Protein AF-0000000072271508 (afdb_homodimer)

Radius of gyration: 19.14 Å; Cα contacts (8 Å, |Δi|>4): 530; chains: 2; bounding box: 46×52×43 Å

Solvent-accessible surface area (backbone atoms only — not comparable to full-atom values): 17048 Å² total; per-residue (Å²): 113,50,64,55,17,47,43,25,39,48,48,51,36,64,43,46,50,48,50,67,38,40,64,66,51,33,58,26,51,67,56,71,65,38,90,59,52,39,60,62,29,39,41,65,31,86,54,42,95,55,20,42,41,32,50,50,38,26,48,40,45,51,52,50,52,52,48,48,23,61,75,70,59,37,62,69,84,74,74,95,44,63,70,76,46,50,56,91,64,45,38,90,41,32,67,60,49,54,50,49,43,54,53,51,48,56,54,48,44,63,61,30,66,45,91,62,35,49,41,59,26,51,72,82,40,19,46,46,51,51,54,51,40,52,22,31,28,45,31,16,50,50,23,32,36,52,45,40,28,30,41,63,68,60,54,60,29,91,91,56,55,85,47,100,112,52,63,54,17,46,43,25,39,48,50,51,37,65,43,47,50,49,49,67,38,40,65,68,51,34,58,27,52,66,56,72,65,39,90,59,53,42,61,61,29,41,40,65,31,86,55,41,95,55,19,42,41,31,49,50,38,25,47,40,46,52,53,50,52,52,48,48,22,63,76,69,59,36,63,68,84,74,73,94,44,66,72,76,47,51,57,91,65,46,38,91,40,35,68,58,49,54,51,49,43,55,52,51,48,56,54,48,44,62,59,32,64,46,90,61,35,49,41,59,25,52,71,83,41,19,47,46,50,52,52,51,40,52,21,32,28,45,31,16,50,50,24,32,36,51,46,40,29,29,40,63,67,60,52,59,28,90,91,53,54,84,46,103

Foldseek 3Di:
DVVVVVVVLVVLLVCLLCLQQDPAVFDGPDQLLPDDALQQQFDFFPPDDGGNLQLLQLLLQVLVQLLCLVVVQAADDDDPDPVVSGDDDGSVCRVVSVVSSVVSSVSLNVLSNDSQQCPDRHVNQGVSRSSNVSSVVSVVSSVVNNVRCVSSVNPDGPVHGDDD/DVVVVVVVLVVLLVCLLCLQQDPAVFDGPDQLLPDDALQQQFDFFPPDDGGNLQLLQLLLLVLVQLLCLVVVQAADDDDPDPVVSGDDDGSVCRVVSVVSSVVSSVSLNVLSNDPQQCPDRHVNQGVSRSSNVSSVVSVVSSVVNNVRCVSSVNPDGPVHGDDD

InterPro domains:
  IPR024775 Hercynine oxygenase, DinB-like domain [PF12867] (30-145)
  IPR034660 DinB/YfiT-like putative metalloenzymes [G3DSA:1.20.120.450] (25-159)
  IPR034660 DinB/YfiT-like putative metalloenzymes [SSF109854] (30-157)

Organism: Deinococcus radiodurans (strain ATCC 13939 / DSM 20539 / JCM 16871 / CCUG 27074 / LMG 4051 / NBRC 15346 / NCIMB 9279 / VKM B-1422 / R1) (NCBI:txid243230)

pLDDT: mean 89.91, std 12.58, range [41.47, 98.88]

Sequence (328 aa):
MTDRSDRSQLAFARLLPRLFRGGQAYVGVEATLSDLSSEQAAQHAGGLPHSVAELLAHVNWWNRWMLDIIEMGQALPYPPHAADTWPQVGAGDWGNVKNEFYELLARIDTHAARPDLASPVNHEETIGELLADFALHTAHHFGQIISVRQALGAWPPAGGGDTWMTDRSDRSQLAFARLLPRLFRGGQAYVGVEATLSDLSSEQAAQHAGGLPHSVAELLAHVNWWNRWMLDIIEMGQALPYPPHAADTWPQVGAGDWGNVKNEFYELLARIDTHAARPDLASPVNHEETIGELLADFALHTAHHFGQIISVRQALGAWPPAGGGDTW

Structure (mmCIF, N/CA/C/O backbone):
data_AF-0000000072271508-model_v1
#
loop_
_entity.id
_entity.type
_entity.pdbx_description
1 polymer 'DinB-like domain-containing protein'
#
loop_
_atom_site.group_PDB
_atom_site.id
_atom_site.type_symbol
_atom_site.label_atom_id
_atom_site.label_alt_id
_atom_site.label_comp_id
_atom_site.label_asym_id
_atom_site.label_entity_id
_atom_site.label_seq_id
_atom_site.pdbx_PDB_ins_code
_atom_site.Cartn_x
_atom_site.Cartn_y
_atom_site.Cartn_z
_atom_site.occupancy
_atom_site.B_iso_or_equiv
_atom_site.auth_seq_id
_atom_site.auth_comp_id
_atom_site.auth_asym_id
_atom_site.auth_atom_id
_atom_site.pdbx_PDB_model_num
ATOM 1 N N . MET A 1 1 ? -5.836 28.531 16.812 1 41.47 1 MET A N 1
ATOM 2 C CA . MET A 1 1 ? -5.734 28.281 15.375 1 41.47 1 MET A CA 1
ATOM 3 C C . MET A 1 1 ? -4.367 27.719 15.016 1 41.47 1 MET A C 1
ATOM 5 O O . MET A 1 1 ? -4.27 26.75 14.25 1 41.47 1 MET A O 1
ATOM 9 N N . THR A 1 2 ? -3.379 28.359 15.562 1 49.31 2 THR A N 1
ATOM 10 C CA . THR A 1 2 ? -1.96 28.047 15.414 1 49.31 2 THR A CA 1
ATOM 11 C C . THR A 1 2 ? -1.636 26.688 16.047 1 49.31 2 THR A C 1
ATOM 13 O O . THR A 1 2 ? -0.891 25.891 15.469 1 49.31 2 THR A O 1
ATOM 16 N N . ASP A 1 3 ? -2.414 26.406 17.062 1 53.69 3 ASP A N 1
ATOM 17 C CA . ASP A 1 3 ? -2.104 25.219 17.844 1 53.69 3 ASP A CA 1
ATOM 18 C C . ASP A 1 3 ? -2.553 23.953 17.125 1 53.69 3 ASP A C 1
ATOM 20 O O . ASP A 1 3 ? -1.822 22.953 17.094 1 53.69 3 ASP A O 1
ATOM 24 N N . ARG A 1 4 ? -3.697 24.219 16.422 1 54.66 4 ARG A N 1
ATOM 25 C CA . ARG A 1 4 ? -4.254 23.062 15.727 1 54.66 4 ARG A CA 1
ATOM 26 C C . ARG A 1 4 ? -3.408 22.703 14.508 1 54.66 4 ARG A C 1
ATOM 28 O O . ARG A 1 4 ? -3.174 21.531 14.242 1 54.66 4 ARG A O 1
ATOM 35 N N . SER A 1 5 ? -3.016 23.688 13.773 1 54.44 5 SER A N 1
ATOM 36 C CA . SER A 1 5 ? -2.162 23.5 12.602 1 54.44 5 SER A CA 1
ATOM 37 C C . SER A 1 5 ? -0.833 22.859 12.992 1 54.44 5 SER A C 1
ATOM 39 O O . SER A 1 5 ? -0.348 21.953 12.305 1 54.44 5 SER A O 1
ATOM 41 N N . ASP A 1 6 ? -0.35 23.359 14.094 1 58.22 6 ASP A N 1
ATOM 42 C CA . ASP A 1 6 ? 0.909 22.812 14.594 1 58.22 6 ASP A CA 1
ATOM 43 C C . ASP A 1 6 ? 0.759 21.344 14.969 1 58.22 6 ASP A C 1
ATOM 45 O O . ASP A 1 6 ? 1.652 20.531 14.711 1 58.22 6 ASP A O 1
ATOM 49 N N . ARG A 1 7 ? -0.391 21.109 15.461 1 59.66 7 ARG A N 1
ATOM 50 C CA . ARG A 1 7 ? -0.628 19.75 15.898 1 59.66 7 ARG A CA 1
ATOM 51 C C . ARG A 1 7 ? -0.768 18.797 14.703 1 59.66 7 ARG A C 1
ATOM 53 O O . ARG A 1 7 ? -0.274 17.672 14.734 1 59.66 7 ARG A O 1
ATOM 60 N N . SER A 1 8 ? -1.423 19.312 13.648 1 60.03 8 SER A N 1
ATOM 61 C CA . SER A 1 8 ? -1.61 18.5 12.453 1 60.03 8 SER A CA 1
ATOM 62 C C . SER A 1 8 ? -0.278 18.188 11.781 1 60.03 8 SER A C 1
ATOM 64 O O . SER A 1 8 ? -0.05 17.062 11.328 1 60.03 8 SER A O 1
ATOM 66 N N . GLN A 1 9 ? 0.517 19.141 11.711 1 60.03 9 GLN A N 1
ATOM 67 C CA . GLN A 1 9 ? 1.842 18.969 11.133 1 60.03 9 GLN A CA 1
ATOM 68 C C . GLN A 1 9 ? 2.654 17.938 11.914 1 60.03 9 GLN A C 1
ATOM 70 O O . GLN A 1 9 ? 3.338 17.094 11.328 1 60.03 9 GLN A O 1
ATOM 75 N N . LEU A 1 10 ? 2.49 18.062 13.164 1 59.06 10 LEU A N 1
ATOM 76 C CA . LEU A 1 10 ? 3.252 17.156 14.023 1 59.06 10 LEU A CA 1
ATOM 77 C C . LEU A 1 10 ? 2.783 15.719 13.867 1 59.06 10 LEU A C 1
ATOM 79 O O . LEU A 1 10 ? 3.6 14.797 13.82 1 59.06 10 LEU A O 1
ATOM 83 N N . ALA A 1 11 ? 1.482 15.641 13.742 1 62.53 11 ALA A N 1
ATOM 84 C CA . ALA A 1 11 ? 0.937 14.289 13.594 1 62.53 11 ALA A CA 1
ATOM 85 C C . ALA A 1 11 ? 1.373 13.664 12.273 1 62.53 11 ALA A C 1
ATOM 87 O O . ALA A 1 11 ? 1.772 12.5 12.234 1 62.53 11 ALA A O 1
ATOM 88 N N . PHE A 1 12 ? 1.394 14.492 11.273 1 67.5 12 PHE A N 1
ATOM 89 C CA . PHE A 1 12 ? 1.823 14.008 9.969 1 67.5 12 PHE A CA 1
ATOM 90 C C . PHE A 1 12 ? 3.311 13.672 9.977 1 67.5 12 PHE A C 1
ATOM 92 O O . PHE A 1 12 ? 3.725 12.641 9.453 1 67.5 12 PHE A O 1
ATOM 99 N N . ALA A 1 13 ? 3.992 14.445 10.617 1 65.19 13 ALA A N 1
ATOM 100 C CA . ALA A 1 13 ? 5.438 14.258 10.703 1 65.19 13 ALA A CA 1
ATOM 101 C C . ALA A 1 13 ? 5.777 12.984 11.469 1 65.19 13 ALA A C 1
ATOM 103 O O . ALA A 1 13 ? 6.75 12.297 11.148 1 65.19 13 ALA A O 1
ATOM 104 N N . ARG A 1 14 ? 4.961 12.602 12.383 1 69.88 14 ARG A N 1
ATOM 105 C CA . ARG A 1 14 ? 5.211 11.406 13.18 1 69.88 14 ARG A CA 1
ATOM 106 C C . ARG A 1 14 ? 4.855 10.141 12.398 1 69.88 14 ARG A C 1
ATOM 108 O O . ARG A 1 14 ? 5.453 9.086 12.609 1 69.88 14 ARG A O 1
ATOM 115 N N . LEU A 1 15 ? 4.043 10.344 11.445 1 74.31 15 LEU A N 1
ATOM 116 C CA . LEU A 1 15 ? 3.498 9.195 10.727 1 74.31 15 LEU A CA 1
ATOM 117 C C . LEU A 1 15 ? 4.371 8.836 9.531 1 74.31 15 LEU A C 1
ATOM 119 O O . LEU A 1 15 ? 4.586 7.66 9.242 1 74.31 15 LEU A O 1
ATOM 123 N N . LEU A 1 16 ? 5.023 9.789 9.008 1 78.44 16 LEU A N 1
ATOM 124 C CA . LEU A 1 16 ? 5.648 9.625 7.695 1 78.44 16 LEU A CA 1
ATOM 125 C C . LEU A 1 16 ? 6.762 8.586 7.754 1 78.44 16 LEU A C 1
ATOM 127 O O . LEU A 1 16 ? 6.816 7.68 6.914 1 78.44 16 LEU A O 1
ATOM 131 N N . PRO A 1 17 ? 7.605 8.633 8.859 1 74.69 17 PRO A N 1
ATOM 132 C CA . PRO A 1 17 ? 8.648 7.605 8.875 1 74.69 17 PRO A CA 1
ATOM 133 C C . PRO A 1 17 ? 8.094 6.191 9.008 1 74.69 17 PRO A C 1
ATOM 135 O O . PRO A 1 17 ? 8.648 5.25 8.438 1 74.69 17 PRO A O 1
ATOM 138 N N . ARG A 1 18 ? 7.07 6.062 9.617 1 82.69 18 ARG A N 1
ATOM 139 C CA . ARG A 1 18 ? 6.484 4.75 9.859 1 82.69 18 ARG A CA 1
ATOM 140 C C . ARG A 1 18 ? 5.75 4.242 8.625 1 82.69 18 ARG A C 1
ATOM 142 O O . ARG A 1 18 ? 5.586 3.031 8.445 1 82.69 18 ARG A O 1
ATOM 149 N N . LEU A 1 19 ? 5.496 5.141 7.777 1 85.38 19 LEU A N 1
ATOM 150 C CA . LEU A 1 19 ? 4.684 4.785 6.617 1 85.38 19 LEU A CA 1
ATOM 151 C C . LEU A 1 19 ? 5.477 3.92 5.645 1 85.38 19 LEU A C 1
ATOM 153 O O . LEU A 1 19 ? 4.906 3.086 4.938 1 85.38 19 LEU A O 1
ATOM 157 N N . PHE A 1 20 ? 6.812 4.051 5.73 1 92.5 20 PH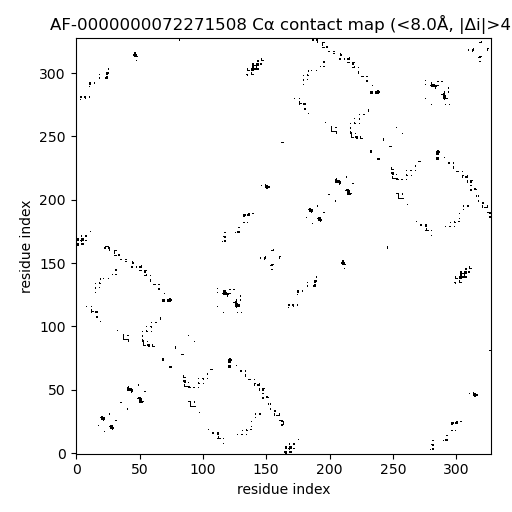E A N 1
ATOM 158 C CA . PHE A 1 20 ? 7.641 3.328 4.77 1 92.5 20 PHE A CA 1
ATOM 159 C C . PHE A 1 20 ? 8.086 1.988 5.34 1 92.5 20 PHE A C 1
ATOM 161 O O . PHE A 1 20 ? 8.602 1.139 4.609 1 92.5 20 PHE A O 1
ATOM 168 N N . ARG A 1 21 ? 7.816 1.772 6.559 1 91 21 ARG A N 1
ATOM 169 C CA . ARG A 1 21 ? 8.445 0.622 7.203 1 91 21 ARG A CA 1
ATOM 170 C C . ARG A 1 21 ? 7.418 -0.478 7.473 1 91 21 ARG A C 1
ATOM 172 O O . ARG A 1 21 ? 7.789 -1.619 7.758 1 91 21 ARG A O 1
ATOM 179 N N . GLY A 1 22 ? 6.191 -0.151 7.336 1 88.56 22 GLY A N 1
ATOM 180 C CA . GLY A 1 22 ? 5.18 -1.122 7.715 1 88.56 22 GLY A CA 1
ATOM 181 C C . GLY A 1 22 ? 5.121 -1.37 9.211 1 88.56 22 GLY A C 1
ATOM 182 O O . GLY A 1 22 ? 5.379 -0.463 10.008 1 88.56 22 GLY A O 1
ATOM 183 N N . GLY A 1 23 ? 4.598 -2.543 9.633 1 85.5 23 GLY A N 1
ATOM 184 C CA . GLY A 1 23 ? 4.5 -2.877 11.047 1 85.5 23 GLY A CA 1
ATOM 185 C C . GLY A 1 23 ? 3.104 -2.691 11.609 1 85.5 23 GLY A C 1
ATOM 186 O O . GLY A 1 23 ? 2.703 -3.398 12.539 1 85.5 23 GLY A O 1
ATOM 187 N N . GLN A 1 24 ? 2.41 -1.837 11.086 1 83.31 24 GLN A N 1
ATOM 188 C CA . GLN A 1 24 ? 1.03 -1.641 11.523 1 83.31 24 GLN A CA 1
ATOM 189 C C . GLN A 1 24 ? 0.048 -1.994 10.406 1 83.31 24 GLN A C 1
ATOM 191 O O . GLN A 1 24 ? -0.714 -2.955 10.531 1 83.31 24 GLN A O 1
ATOM 196 N N . ALA A 1 25 ? 0.188 -1.353 9.305 1 85.5 25 ALA A N 1
ATOM 197 C CA . ALA A 1 25 ? -0.728 -1.542 8.188 1 85.5 25 ALA A CA 1
ATOM 198 C C . ALA A 1 25 ? -0.45 -2.857 7.465 1 85.5 25 ALA A C 1
ATOM 200 O O . ALA A 1 25 ? -1.346 -3.436 6.844 1 85.5 25 ALA A O 1
ATOM 201 N N . TYR A 1 26 ? 0.731 -3.305 7.523 1 89.75 26 TYR A N 1
ATOM 202 C CA . TYR A 1 26 ? 1.188 -4.562 6.941 1 89.75 26 TYR A CA 1
ATOM 203 C C . TYR A 1 26 ? 2.504 -5.004 7.566 1 89.75 26 TYR A C 1
ATOM 205 O O . TYR A 1 26 ? 3.117 -4.262 8.336 1 89.75 26 TYR A O 1
ATOM 213 N N . VAL A 1 27 ? 2.934 -6.172 7.309 1 91 27 VAL A N 1
ATOM 214 C CA . VAL A 1 27 ? 4.168 -6.727 7.859 1 91 27 VAL A CA 1
ATOM 215 C C . VAL A 1 27 ? 5.332 -5.781 7.566 1 91 27 VAL A C 1
ATOM 217 O O . VAL A 1 27 ? 5.43 -5.227 6.465 1 91 27 VAL A O 1
ATOM 220 N N . GLY A 1 28 ? 6.223 -5.621 8.492 1 92.81 28 GLY A N 1
ATOM 221 C CA . GLY A 1 28 ? 7.367 -4.746 8.32 1 92.81 28 GLY A CA 1
ATOM 222 C C . GLY A 1 28 ? 8.242 -5.129 7.145 1 92.81 28 GLY A C 1
ATOM 223 O O . GLY A 1 28 ? 8.414 -6.312 6.848 1 92.81 28 GLY A O 1
ATOM 224 N N . VAL A 1 29 ? 8.867 -4.121 6.605 1 95.06 29 VAL A N 1
ATOM 225 C CA . VAL A 1 29 ? 9.641 -4.309 5.383 1 95.06 29 VAL A CA 1
ATOM 226 C C . VAL A 1 29 ? 10.836 -5.215 5.66 1 95.06 29 VAL A C 1
ATOM 228 O O . VAL A 1 29 ? 11.227 -6.023 4.812 1 95.06 29 VAL A O 1
ATOM 231 N N . GLU A 1 30 ? 11.438 -5.145 6.852 1 94.38 30 GLU A N 1
ATOM 232 C CA . GLU A 1 30 ? 12.57 -6 7.18 1 94.38 30 GLU A CA 1
ATOM 233 C C . GLU A 1 30 ? 12.156 -7.469 7.25 1 94.38 30 GLU A C 1
ATOM 235 O O . GLU A 1 30 ? 12.836 -8.336 6.695 1 94.38 30 GLU A O 1
ATOM 240 N N . ALA A 1 31 ? 11.102 -7.715 7.934 1 93.81 31 ALA A N 1
ATOM 241 C CA . ALA A 1 31 ? 10.594 -9.086 8.008 1 93.81 31 ALA A CA 1
ATOM 242 C C . ALA A 1 31 ? 10.227 -9.609 6.617 1 93.81 31 ALA A C 1
ATOM 244 O O . ALA A 1 31 ? 10.523 -10.75 6.277 1 93.81 31 ALA A O 1
ATOM 245 N N . THR A 1 32 ? 9.602 -8.797 5.785 1 96.06 32 THR A N 1
ATOM 246 C CA . THR A 1 32 ? 9.172 -9.156 4.441 1 96.06 32 THR A CA 1
ATOM 247 C C . THR A 1 32 ? 10.359 -9.586 3.588 1 96.06 32 THR A C 1
ATOM 249 O O . THR A 1 32 ? 10.258 -10.531 2.805 1 96.06 32 THR A O 1
ATOM 252 N N . LEU A 1 33 ? 11.523 -8.969 3.807 1 97.31 33 LEU A N 1
ATOM 253 C CA . LEU A 1 33 ? 12.664 -9.195 2.934 1 97.31 33 LEU A CA 1
ATOM 254 C C . LEU A 1 33 ? 13.633 -10.203 3.553 1 97.31 33 LEU A C 1
ATOM 256 O O . LEU A 1 33 ? 14.664 -10.523 2.959 1 97.31 33 LEU A O 1
ATOM 260 N N . SER A 1 34 ? 13.266 -10.703 4.695 1 95.44 34 SER A N 1
ATOM 261 C CA . SER A 1 34 ? 14.18 -11.586 5.414 1 95.44 34 SER A CA 1
ATOM 262 C C . SER A 1 34 ? 14.062 -13.023 4.922 1 95.44 34 SER A C 1
ATOM 264 O O . SER A 1 34 ? 13.078 -13.383 4.27 1 95.44 34 SER A O 1
ATOM 266 N N . ASP A 1 35 ? 15.133 -13.789 5.137 1 96 35 ASP A N 1
ATOM 267 C CA . ASP A 1 35 ? 15.156 -15.242 4.965 1 96 35 ASP A CA 1
ATOM 268 C C . ASP A 1 35 ? 14.891 -15.625 3.51 1 96 35 ASP A C 1
ATOM 270 O O . ASP A 1 35 ? 14.133 -16.547 3.234 1 96 35 ASP A O 1
ATOM 274 N N . LEU A 1 36 ? 15.383 -14.867 2.561 1 97.31 36 LEU A N 1
ATOM 275 C CA . LEU A 1 36 ? 15.367 -15.188 1.137 1 97.31 36 LEU A CA 1
ATOM 276 C C . LEU A 1 36 ? 16.781 -15.406 0.615 1 97.31 36 LEU A C 1
ATOM 278 O O . LEU A 1 36 ? 17.656 -14.57 0.829 1 97.31 36 LEU A O 1
ATOM 282 N N . SER A 1 37 ? 16.984 -16.562 0.011 1 97.69 37 SER A N 1
ATOM 283 C CA . SER A 1 37 ? 18.219 -16.703 -0.738 1 97.69 37 SER A CA 1
ATOM 284 C C . SER A 1 37 ? 18.219 -15.82 -1.983 1 97.69 37 SER A C 1
ATOM 286 O O . SER A 1 37 ? 17.156 -15.375 -2.43 1 97.69 37 SER A O 1
ATOM 288 N N . SER A 1 38 ? 19.375 -15.57 -2.482 1 98.44 38 SER A N 1
ATOM 289 C CA . SER A 1 38 ? 19.484 -14.797 -3.715 1 98.44 38 SER A CA 1
ATOM 290 C C . SER A 1 38 ? 18.703 -15.445 -4.848 1 98.44 38 SER A C 1
ATOM 292 O O . SER A 1 38 ? 18.062 -14.758 -5.645 1 98.44 38 SER A O 1
ATOM 294 N N . GLU A 1 39 ? 18.734 -16.734 -4.93 1 98.44 39 GLU A N 1
ATOM 295 C CA . GLU A 1 39 ? 18.016 -17.469 -5.969 1 98.44 39 GLU A CA 1
ATOM 296 C C . GLU A 1 39 ? 16.5 -17.328 -5.805 1 98.44 39 GLU A C 1
ATOM 298 O O . GLU A 1 39 ? 15.789 -17.125 -6.785 1 98.44 39 GLU A O 1
ATOM 303 N N . GLN A 1 40 ? 16.062 -17.438 -4.602 1 98 40 GLN A N 1
ATOM 304 C CA . GLN A 1 40 ? 14.633 -17.266 -4.328 1 98 40 GLN A CA 1
ATOM 305 C C . GLN A 1 40 ? 14.172 -15.859 -4.691 1 98 40 GLN A C 1
ATOM 307 O O . GLN A 1 40 ? 13.109 -15.68 -5.297 1 98 40 GLN A O 1
ATOM 312 N N . ALA A 1 41 ? 15 -14.867 -4.332 1 98.69 41 ALA A N 1
ATOM 313 C CA . ALA A 1 41 ? 14.648 -13.469 -4.562 1 98.69 41 ALA A CA 1
ATOM 314 C C . ALA A 1 41 ? 14.523 -13.172 -6.055 1 98.69 41 ALA A C 1
ATOM 316 O O . ALA A 1 41 ? 13.734 -12.32 -6.461 1 98.69 41 ALA A O 1
ATOM 317 N N . ALA A 1 42 ? 15.273 -13.898 -6.859 1 98.62 42 ALA A N 1
ATOM 318 C CA . ALA A 1 42 ? 15.305 -13.633 -8.297 1 98.62 42 ALA A CA 1
ATOM 319 C C . ALA A 1 42 ? 14.367 -14.57 -9.047 1 98.62 42 ALA A C 1
ATOM 321 O O . ALA A 1 42 ? 14.188 -14.43 -10.266 1 98.62 42 ALA A O 1
ATOM 322 N N . GLN A 1 43 ? 13.758 -15.516 -8.375 1 98.38 43 GLN A N 1
ATOM 323 C CA . GLN A 1 43 ? 12.906 -16.516 -9.016 1 98.38 43 GLN A CA 1
ATOM 324 C C . GLN A 1 43 ? 11.523 -15.945 -9.328 1 98.38 43 GLN A C 1
ATOM 326 O O . GLN A 1 43 ? 10.914 -15.281 -8.484 1 98.38 43 GLN A O 1
ATOM 331 N N . HIS A 1 44 ? 11.086 -16.172 -10.539 1 97.44 44 HIS A N 1
ATOM 332 C CA . HIS A 1 44 ? 9.711 -15.828 -10.883 1 97.44 44 HIS A CA 1
ATOM 333 C C . HIS A 1 44 ? 8.75 -16.922 -10.445 1 97.44 44 HIS A C 1
ATOM 335 O O . HIS A 1 44 ? 9.047 -18.109 -10.586 1 97.44 44 HIS A O 1
ATOM 341 N N . ALA A 1 45 ? 7.715 -16.516 -9.867 1 95.94 45 ALA A N 1
ATOM 342 C CA . ALA A 1 45 ? 6.633 -17.438 -9.57 1 95.94 45 ALA A CA 1
ATOM 343 C C . ALA A 1 45 ? 5.66 -17.547 -10.75 1 95.94 45 ALA A C 1
ATOM 345 O O . ALA A 1 45 ? 5.461 -16.578 -11.484 1 95.94 45 ALA A O 1
ATOM 346 N N . GLY A 1 46 ? 5.051 -18.719 -10.961 1 88.94 46 GLY A N 1
ATOM 347 C CA . GLY A 1 46 ? 4.141 -18.922 -12.07 1 88.94 46 GLY A CA 1
ATOM 348 C C . GLY A 1 46 ? 3.023 -17.906 -12.133 1 88.94 46 GLY A C 1
ATOM 349 O O . GLY A 1 46 ? 2.391 -17.609 -11.109 1 88.94 46 GLY A O 1
ATOM 350 N N . GLY A 1 47 ? 2.84 -17.203 -13.312 1 92.38 47 GLY A N 1
ATOM 351 C CA . GLY A 1 47 ? 1.748 -16.281 -13.578 1 92.38 47 GLY A CA 1
ATOM 352 C C . GLY A 1 47 ? 2.041 -14.867 -13.117 1 92.38 47 GLY A C 1
ATOM 353 O O . GLY A 1 47 ? 1.266 -13.945 -13.398 1 92.38 47 GLY A O 1
ATOM 354 N N . LEU A 1 48 ? 3.158 -14.703 -12.352 1 96.38 48 LEU A N 1
ATOM 355 C CA . LEU A 1 48 ? 3.512 -13.367 -11.875 1 96.38 48 LEU A CA 1
ATOM 356 C C . LEU A 1 48 ? 4.695 -12.812 -12.664 1 96.38 48 LEU A C 1
ATOM 358 O O . LEU A 1 48 ? 5.688 -13.508 -12.883 1 96.38 48 LEU A O 1
ATOM 362 N N . PRO A 1 49 ? 4.602 -11.57 -13.039 1 95.5 49 PRO A N 1
ATOM 363 C CA . PRO A 1 49 ? 5.543 -11.055 -14.039 1 95.5 49 PRO A CA 1
ATOM 364 C C . PRO A 1 49 ? 6.883 -10.656 -13.43 1 95.5 49 PRO A C 1
ATOM 366 O O . PRO A 1 49 ? 7.879 -10.531 -14.148 1 95.5 49 PRO A O 1
ATOM 369 N N . HIS A 1 50 ? 6.918 -10.438 -12.094 1 97.12 50 HIS A N 1
ATOM 370 C CA . HIS A 1 50 ? 8.141 -9.914 -11.5 1 97.12 50 HIS A CA 1
ATOM 371 C C . HIS A 1 50 ? 8.562 -10.742 -10.281 1 97.12 50 HIS A C 1
ATOM 373 O O . HIS A 1 50 ? 7.707 -11.242 -9.547 1 97.12 50 HIS A O 1
ATOM 379 N N . SER A 1 51 ? 9.867 -10.852 -10.109 1 98.5 51 SER A N 1
ATOM 380 C CA . SER A 1 51 ? 10.422 -11.469 -8.914 1 98.5 51 SER A CA 1
ATOM 381 C C . SER A 1 51 ? 10.461 -10.492 -7.75 1 98.5 51 SER A C 1
ATOM 383 O O . SER A 1 51 ? 10.211 -9.297 -7.93 1 98.5 51 SER A O 1
ATOM 385 N N . VAL A 1 52 ? 10.75 -11.039 -6.598 1 98.75 52 VAL A N 1
ATOM 386 C CA . VAL A 1 52 ? 10.938 -10.203 -5.422 1 98.75 52 VAL A CA 1
ATOM 387 C C . VAL A 1 52 ? 12.023 -9.164 -5.691 1 98.75 52 VAL A C 1
ATOM 389 O O . VAL A 1 52 ? 11.836 -7.977 -5.418 1 98.75 52 VAL A O 1
ATOM 392 N N . ALA A 1 53 ? 13.148 -9.562 -6.281 1 98.88 53 ALA A N 1
ATOM 393 C CA . ALA A 1 53 ? 14.273 -8.672 -6.555 1 98.88 53 ALA A CA 1
ATOM 394 C C . ALA A 1 53 ? 13.867 -7.566 -7.523 1 98.88 53 ALA A C 1
ATOM 396 O O . ALA A 1 53 ? 14.219 -6.402 -7.328 1 98.88 53 ALA A O 1
ATOM 397 N N . GLU A 1 54 ? 13.133 -7.93 -8.523 1 98.56 54 GLU A N 1
ATOM 398 C CA . GLU A 1 54 ? 12.703 -6.949 -9.516 1 98.56 54 GLU A CA 1
ATOM 399 C C . GLU A 1 54 ? 11.727 -5.945 -8.906 1 98.56 54 GLU A C 1
ATOM 401 O O . GLU A 1 54 ? 11.812 -4.746 -9.18 1 98.56 54 GLU A O 1
ATOM 406 N N . LEU A 1 55 ? 10.828 -6.441 -8.109 1 98.56 55 LEU A N 1
ATOM 407 C CA . LEU A 1 55 ? 9.875 -5.559 -7.445 1 98.56 55 LEU A CA 1
ATOM 408 C C . LEU A 1 55 ? 10.586 -4.578 -6.52 1 98.56 55 LEU A C 1
ATOM 410 O O . LEU A 1 55 ? 10.281 -3.385 -6.512 1 98.56 55 LEU A O 1
ATOM 414 N N . LEU A 1 56 ? 11.523 -5.062 -5.742 1 98.88 56 LEU A N 1
ATOM 415 C CA . LEU A 1 56 ? 12.234 -4.18 -4.824 1 98.88 56 LEU A CA 1
ATOM 416 C C . LEU A 1 56 ? 13.086 -3.172 -5.594 1 98.88 56 LEU A C 1
ATOM 418 O O . LEU A 1 56 ? 13.188 -2.008 -5.195 1 98.88 56 LEU A O 1
ATOM 422 N N . ALA A 1 57 ? 13.727 -3.621 -6.648 1 98.81 57 ALA A N 1
ATOM 423 C CA . ALA A 1 57 ? 14.508 -2.703 -7.477 1 98.81 57 ALA A CA 1
ATOM 424 C C . ALA A 1 57 ? 13.625 -1.594 -8.047 1 98.81 57 ALA A C 1
ATOM 426 O O . ALA A 1 57 ? 14.055 -0.445 -8.156 1 98.81 57 ALA A O 1
ATOM 427 N N . HIS A 1 58 ? 12.438 -1.944 -8.453 1 98.44 58 HIS A N 1
ATOM 428 C CA . HIS A 1 58 ? 11.461 -0.968 -8.922 1 98.44 58 HIS A CA 1
ATOM 429 C C . HIS A 1 58 ? 11.117 0.036 -7.828 1 98.44 58 HIS A C 1
ATOM 431 O O . HIS A 1 58 ? 11.062 1.242 -8.078 1 98.44 58 HIS A O 1
ATOM 437 N N . VAL A 1 59 ? 10.883 -0.448 -6.609 1 98.38 59 VAL A N 1
ATOM 438 C CA . VAL A 1 59 ? 10.633 0.418 -5.461 1 98.38 59 VAL A CA 1
ATOM 439 C C . VAL A 1 59 ? 11.82 1.354 -5.25 1 98.38 59 VAL A C 1
ATOM 441 O O . VAL A 1 59 ? 11.641 2.559 -5.059 1 98.38 59 VAL A O 1
ATOM 444 N N . ASN A 1 60 ? 13.039 0.796 -5.285 1 98.69 60 ASN A N 1
ATOM 445 C CA . ASN A 1 60 ? 14.25 1.6 -5.121 1 98.69 60 ASN A CA 1
ATOM 446 C C . ASN A 1 60 ? 14.328 2.705 -6.172 1 98.69 60 ASN A C 1
ATOM 448 O O . ASN A 1 60 ? 14.703 3.836 -5.855 1 98.69 60 ASN A O 1
ATOM 452 N N . TRP A 1 61 ? 14.023 2.381 -7.391 1 98.25 61 TRP A N 1
ATOM 453 C CA . TRP A 1 61 ? 14.086 3.361 -8.469 1 98.25 61 TRP A CA 1
ATOM 454 C C . TRP A 1 61 ? 13.219 4.574 -8.148 1 98.25 61 TRP A C 1
ATOM 456 O O . TRP A 1 61 ? 13.68 5.715 -8.227 1 98.25 61 TRP A O 1
ATOM 466 N N . TRP A 1 62 ? 12.07 4.34 -7.785 1 97.19 62 TRP A N 1
ATOM 467 C CA . TRP A 1 62 ? 11.117 5.418 -7.527 1 97.19 62 TRP A CA 1
ATOM 468 C C . TRP A 1 62 ? 11.461 6.152 -6.238 1 97.19 62 TRP A C 1
ATOM 470 O O . TRP A 1 62 ? 11.281 7.367 -6.141 1 97.19 62 TRP A O 1
ATOM 480 N N . ASN A 1 63 ? 11.875 5.367 -5.191 1 97.81 63 ASN A N 1
ATOM 481 C CA . ASN A 1 63 ? 12.328 6.035 -3.977 1 97.81 63 ASN A CA 1
ATOM 482 C C . ASN A 1 63 ? 13.492 6.98 -4.262 1 97.81 63 ASN A C 1
ATOM 484 O O . ASN A 1 63 ? 13.547 8.086 -3.721 1 97.81 63 ASN A O 1
ATOM 488 N N . ARG A 1 64 ? 14.43 6.578 -5.078 1 98.12 64 ARG A N 1
ATOM 489 C CA . ARG A 1 64 ? 15.539 7.438 -5.465 1 98.12 64 ARG A CA 1
ATOM 490 C C . ARG A 1 64 ? 15.047 8.672 -6.211 1 98.12 64 ARG A C 1
ATOM 492 O O . ARG A 1 64 ? 15.5 9.789 -5.945 1 98.12 64 ARG A O 1
ATOM 499 N N . TRP A 1 65 ? 14.18 8.477 -7.152 1 97.75 65 TRP A N 1
ATOM 500 C CA . TRP A 1 65 ? 13.602 9.578 -7.918 1 97.75 65 TRP A CA 1
ATOM 501 C C . TRP A 1 65 ? 12.953 10.602 -6.996 1 97.75 65 TRP A C 1
ATOM 503 O O . TRP A 1 65 ? 13.203 11.805 -7.125 1 97.75 65 TRP A O 1
ATOM 513 N N . MET A 1 66 ? 12.148 10.141 -6.078 1 97.31 66 MET A N 1
ATOM 514 C CA . MET A 1 66 ? 11.492 11 -5.102 1 97.31 66 MET A CA 1
ATOM 515 C C . MET A 1 66 ? 12.516 11.773 -4.277 1 97.31 66 MET A C 1
ATOM 517 O O . MET A 1 66 ? 12.383 12.984 -4.098 1 97.31 66 MET A O 1
ATOM 521 N N . LEU A 1 67 ? 13.516 11.055 -3.781 1 98.19 67 LEU A N 1
ATOM 522 C CA . LEU A 1 67 ? 14.539 11.68 -2.951 1 98.19 67 LEU A CA 1
ATOM 523 C C . LEU A 1 67 ? 15.32 12.727 -3.742 1 98.19 67 LEU A C 1
ATOM 525 O O . LEU A 1 67 ? 15.672 13.781 -3.207 1 98.19 67 LEU A O 1
ATOM 529 N N . ASP A 1 68 ? 15.586 12.43 -4.988 1 98.38 68 ASP A N 1
ATOM 530 C CA . ASP A 1 68 ? 16.266 13.414 -5.832 1 98.38 68 ASP A CA 1
ATOM 531 C C . ASP A 1 68 ? 15.453 14.703 -5.93 1 98.38 68 ASP A C 1
ATOM 533 O O . ASP A 1 68 ? 16 15.797 -5.844 1 98.38 68 ASP A O 1
ATOM 537 N N . ILE A 1 69 ? 14.164 14.625 -6.125 1 98.12 69 ILE A N 1
ATOM 538 C CA . ILE A 1 69 ? 13.289 15.789 -6.18 1 98.12 69 ILE A CA 1
ATOM 539 C C . ILE A 1 69 ? 13.391 16.578 -4.875 1 98.12 69 ILE A C 1
ATOM 541 O O . ILE A 1 69 ? 13.57 17.797 -4.891 1 98.12 69 ILE A O 1
ATOM 545 N N . ILE A 1 70 ? 13.305 15.883 -3.762 1 97.25 70 ILE A N 1
ATOM 546 C CA . ILE A 1 70 ? 13.297 16.516 -2.447 1 97.25 70 ILE A CA 1
ATOM 547 C C . ILE A 1 70 ? 14.648 17.172 -2.186 1 97.25 70 ILE A C 1
ATOM 549 O O . ILE A 1 70 ? 14.719 18.328 -1.742 1 97.25 70 ILE A O 1
ATOM 553 N N . GLU A 1 71 ? 15.695 16.531 -2.439 1 97.62 71 GLU A N 1
ATOM 554 C CA . GLU A 1 71 ? 17.031 16.969 -2.094 1 97.62 71 GLU A CA 1
ATOM 555 C C . GLU A 1 71 ? 17.516 18.062 -3.047 1 97.62 71 GLU A C 1
ATOM 557 O O . GLU A 1 71 ? 18.234 18.984 -2.639 1 97.62 71 GLU A O 1
ATOM 562 N N . MET A 1 72 ? 17.094 18.031 -4.305 1 97.44 72 MET A N 1
ATOM 563 C CA . MET A 1 72 ? 17.453 19.078 -5.27 1 97.44 72 MET A CA 1
ATOM 564 C C . MET A 1 72 ? 16.516 20.266 -5.148 1 97.44 72 MET A C 1
ATOM 566 O O . MET A 1 72 ? 16.844 21.359 -5.633 1 97.44 72 MET A O 1
ATOM 570 N N . GLY A 1 73 ? 15.367 20.047 -4.648 1 95.94 73 GLY A N 1
ATOM 571 C CA . GLY A 1 73 ? 14.406 21.109 -4.438 1 95.94 73 GLY A CA 1
ATOM 572 C C . GLY A 1 73 ? 13.68 21.531 -5.707 1 95.94 73 GLY A C 1
ATOM 573 O O . GLY A 1 73 ? 13.266 22.672 -5.84 1 95.94 73 GLY A O 1
ATOM 574 N N . GLN A 1 74 ? 13.625 20.609 -6.637 1 95.69 74 GLN A N 1
ATOM 575 C CA . GLN A 1 74 ? 12.938 20.938 -7.887 1 95.69 74 GLN A CA 1
ATOM 576 C C . GLN A 1 74 ? 12.375 19.672 -8.539 1 95.69 74 GLN A C 1
ATOM 578 O O . GLN A 1 74 ? 12.914 18.578 -8.359 1 95.69 74 GLN A O 1
ATOM 583 N N . ALA A 1 75 ? 11.367 19.859 -9.32 1 96.62 75 ALA A N 1
ATOM 584 C CA . ALA A 1 75 ? 10.734 18.75 -10.047 1 96.62 75 ALA A CA 1
ATOM 585 C C . ALA A 1 75 ? 11.688 18.156 -11.078 1 96.62 75 ALA A C 1
ATOM 587 O O . ALA A 1 75 ? 12.508 18.875 -11.664 1 96.62 75 ALA A O 1
ATOM 588 N N . LEU A 1 76 ? 11.625 16.906 -11.266 1 96.38 76 LEU A N 1
ATOM 589 C CA . LEU A 1 76 ? 12.328 16.172 -12.305 1 96.38 76 LEU A CA 1
ATOM 590 C C . LEU A 1 76 ? 11.352 15.602 -13.328 1 96.38 76 LEU A C 1
ATOM 592 O O . LEU A 1 76 ? 10.211 15.297 -12.992 1 96.38 76 LEU A O 1
ATOM 596 N N . PRO A 1 77 ? 11.844 15.508 -14.57 1 94.44 77 PRO A N 1
ATOM 597 C CA . PRO A 1 77 ? 10.961 14.875 -15.555 1 94.44 77 PRO A CA 1
ATOM 598 C C . PRO A 1 77 ? 10.656 13.422 -15.227 1 94.44 77 PRO A C 1
ATOM 600 O O . PRO A 1 77 ? 11.523 12.711 -14.695 1 94.44 77 PRO A O 1
ATOM 603 N N . TYR A 1 78 ? 9.469 13.062 -15.57 1 90.94 78 TYR A N 1
ATOM 604 C CA . TYR A 1 78 ? 9.133 11.648 -15.477 1 90.94 78 TYR A CA 1
ATOM 605 C C . TYR A 1 78 ? 9.898 10.828 -16.5 1 90.94 78 TYR A C 1
ATOM 607 O O . TYR A 1 78 ? 10.258 11.344 -17.562 1 90.94 78 TYR A O 1
ATOM 615 N N . PRO A 1 79 ? 10.047 9.562 -16.125 1 91.5 79 PRO A N 1
ATOM 616 C CA . PRO A 1 79 ? 10.656 8.711 -17.141 1 91.5 79 PRO A CA 1
ATOM 617 C C . PRO A 1 79 ? 9.797 8.586 -18.406 1 91.5 79 PRO A C 1
ATOM 619 O O . PRO A 1 79 ? 8.57 8.57 -18.312 1 91.5 79 PRO A O 1
ATOM 622 N N . PRO A 1 80 ? 10.414 8.5 -19.594 1 90.25 80 PRO A N 1
ATOM 623 C CA . PRO A 1 80 ? 9.656 8.445 -20.844 1 90.25 80 PRO A CA 1
ATOM 624 C C . PRO A 1 80 ? 8.781 7.199 -20.938 1 90.25 80 PRO A C 1
ATOM 626 O O . PRO A 1 80 ? 7.703 7.246 -21.547 1 90.25 80 PRO A O 1
ATOM 629 N N . HIS A 1 81 ? 9.328 6.09 -20.391 1 89.62 81 HIS A N 1
ATOM 630 C CA . HIS A 1 81 ? 8.57 4.84 -20.438 1 89.62 81 HIS A CA 1
ATOM 631 C C . HIS A 1 81 ? 8.531 4.176 -19.062 1 89.62 81 HIS A C 1
ATOM 633 O O . HIS A 1 81 ? 9.516 4.215 -18.312 1 89.62 81 HIS A O 1
ATOM 639 N N . ALA A 1 82 ? 7.383 3.531 -18.828 1 86.62 82 ALA A N 1
ATOM 640 C CA . ALA A 1 82 ? 7.242 2.791 -17.562 1 86.62 82 ALA A CA 1
ATOM 641 C C . ALA A 1 82 ? 8.352 1.752 -17.422 1 86.62 82 ALA A C 1
ATOM 643 O O . ALA A 1 82 ? 8.852 1.527 -16.312 1 86.62 82 ALA A O 1
ATOM 644 N N . ALA A 1 83 ? 8.695 1.165 -18.547 1 90.38 83 ALA A N 1
ATOM 645 C CA . ALA A 1 83 ? 9.688 0.098 -18.547 1 90.38 83 ALA A CA 1
ATOM 646 C C . ALA A 1 83 ? 11.031 0.598 -18.031 1 90.38 83 ALA A C 1
ATOM 648 O O . ALA A 1 83 ? 11.828 -0.18 -17.484 1 90.38 83 ALA A O 1
ATOM 649 N N . ASP A 1 84 ? 11.258 1.897 -18.062 1 93.69 84 ASP A N 1
ATOM 650 C CA . ASP A 1 84 ? 12.516 2.49 -17.625 1 93.69 84 ASP A CA 1
ATOM 651 C C . ASP A 1 84 ? 12.672 2.406 -16.109 1 93.69 84 ASP A C 1
ATOM 653 O O . ASP A 1 84 ? 13.773 2.588 -15.578 1 93.69 84 ASP A O 1
ATOM 657 N N . THR A 1 85 ? 11.633 2.092 -15.414 1 95.69 85 THR A N 1
ATOM 658 C CA . THR A 1 85 ? 11.68 2.119 -13.961 1 95.69 85 THR A CA 1
ATOM 659 C C . THR A 1 85 ? 11.773 0.705 -13.398 1 95.69 85 THR A C 1
ATOM 661 O O . THR A 1 85 ? 11.68 0.507 -12.18 1 95.69 85 THR A O 1
ATOM 664 N N . TRP A 1 86 ? 11.938 -0.208 -14.281 1 96.88 86 TRP A N 1
ATOM 665 C CA . TRP A 1 86 ? 12.094 -1.61 -13.906 1 96.88 86 TRP A CA 1
ATOM 666 C C . TRP A 1 86 ? 13.492 -2.109 -14.266 1 96.88 86 TRP A C 1
ATOM 668 O O . TRP A 1 86 ? 13.672 -2.814 -15.266 1 96.88 86 TRP A O 1
ATOM 678 N N . PRO A 1 87 ? 14.461 -1.855 -13.375 1 96.06 87 PRO A N 1
ATOM 679 C CA . PRO A 1 87 ? 15.82 -2.311 -13.672 1 96.06 87 PRO A CA 1
ATOM 680 C C . PRO A 1 87 ? 15.922 -3.83 -13.789 1 96.06 87 PRO A C 1
ATOM 682 O O . PRO A 1 87 ? 15.219 -4.555 -13.078 1 96.06 87 PRO A O 1
ATOM 685 N N . GLN A 1 88 ? 16.797 -4.27 -14.656 1 96.44 88 GLN A N 1
ATOM 686 C CA . GLN A 1 88 ? 17.078 -5.695 -14.766 1 96.44 88 GLN A CA 1
ATOM 687 C C . GLN A 1 88 ? 18 -6.156 -13.641 1 96.44 88 GLN A C 1
ATOM 689 O O . GLN A 1 88 ? 19.125 -5.664 -13.516 1 96.44 88 GLN A O 1
ATOM 694 N N . VAL A 1 89 ? 17.453 -7.07 -12.781 1 98.31 89 VAL A N 1
ATOM 695 C CA . VAL A 1 89 ? 18.25 -7.594 -11.664 1 98.31 89 VAL A CA 1
ATOM 696 C C . VAL A 1 89 ? 18.062 -9.102 -11.562 1 98.31 89 VAL A C 1
ATOM 698 O O . VAL A 1 89 ? 17.016 -9.633 -11.961 1 98.31 89 VAL A O 1
ATOM 701 N N . GLY A 1 90 ? 19.109 -9.773 -11.102 1 98 90 GLY A N 1
ATOM 702 C CA . GLY A 1 90 ? 19.078 -11.211 -10.883 1 98 90 GLY A CA 1
ATOM 703 C C . GLY A 1 90 ? 19.594 -11.602 -9.508 1 98 90 GLY A C 1
ATOM 704 O O . GLY A 1 90 ? 19.703 -10.766 -8.609 1 98 90 GLY A O 1
ATOM 705 N N . ALA A 1 91 ? 19.844 -12.891 -9.367 1 98.56 91 ALA A N 1
ATOM 706 C CA . ALA A 1 91 ? 20.266 -13.43 -8.078 1 98.56 91 ALA A CA 1
ATOM 707 C C . ALA A 1 91 ? 21.531 -12.742 -7.578 1 98.56 91 ALA A C 1
ATOM 709 O O . ALA A 1 91 ? 21.656 -12.453 -6.383 1 98.56 91 ALA A O 1
ATOM 710 N N . GLY A 1 92 ? 22.438 -12.477 -8.422 1 98.56 92 GLY A N 1
ATOM 711 C CA . GLY A 1 92 ? 23.703 -11.867 -8.047 1 98.56 92 GLY A CA 1
ATOM 712 C C . GLY A 1 92 ? 23.562 -10.438 -7.562 1 98.56 92 GLY A C 1
ATOM 713 O O . GLY A 1 92 ? 24.484 -9.883 -6.957 1 98.56 92 GLY A O 1
ATOM 714 N N . ASP A 1 93 ? 22.422 -9.789 -7.766 1 98.75 93 ASP A N 1
ATOM 715 C CA . ASP A 1 93 ? 22.188 -8.383 -7.434 1 98.75 93 ASP A CA 1
ATOM 716 C C . ASP A 1 93 ? 21.422 -8.25 -6.121 1 98.75 93 ASP A C 1
ATOM 718 O O . ASP A 1 93 ? 21.281 -7.152 -5.582 1 98.75 93 ASP A O 1
ATOM 722 N N . TRP A 1 94 ? 20.922 -9.297 -5.543 1 98.62 94 TRP A N 1
ATOM 723 C CA . TRP A 1 94 ? 19.969 -9.266 -4.445 1 98.62 94 TRP A CA 1
ATOM 724 C C . TRP A 1 94 ? 20.531 -8.523 -3.242 1 98.62 94 TRP A C 1
ATOM 726 O O . TRP A 1 94 ? 19.875 -7.641 -2.682 1 98.62 94 TRP A O 1
ATOM 736 N N . GLY A 1 95 ? 21.734 -8.867 -2.846 1 98.5 95 GLY A N 1
ATOM 737 C CA . GLY A 1 95 ? 22.344 -8.18 -1.726 1 98.5 95 GLY A CA 1
ATOM 738 C C . GLY A 1 95 ? 22.406 -6.676 -1.91 1 98.5 95 GLY A C 1
ATOM 739 O O . GLY A 1 95 ? 22.078 -5.918 -0.999 1 98.5 95 GLY A O 1
ATOM 740 N N . ASN A 1 96 ? 22.859 -6.266 -3.045 1 98.69 96 ASN A N 1
ATOM 741 C CA . ASN A 1 96 ? 22.969 -4.84 -3.34 1 98.69 96 ASN A CA 1
ATOM 742 C C . ASN A 1 96 ? 21.609 -4.16 -3.387 1 98.69 96 ASN A C 1
ATOM 744 O O . ASN A 1 96 ? 21.453 -3.039 -2.902 1 98.69 96 ASN A O 1
ATOM 748 N N . VAL A 1 97 ? 20.641 -4.793 -4.031 1 98.81 97 VAL A N 1
ATOM 749 C CA . VAL A 1 97 ? 19.297 -4.242 -4.129 1 98.81 97 VAL A CA 1
ATOM 750 C C . VAL A 1 97 ? 18.719 -4.059 -2.73 1 98.81 97 VAL A C 1
ATOM 752 O O . VAL A 1 97 ? 18.141 -3.008 -2.42 1 98.81 97 VAL A O 1
ATOM 755 N N . LYS A 1 98 ? 18.859 -5.074 -1.919 1 98.75 98 LYS A N 1
ATOM 756 C CA . LYS A 1 98 ? 18.359 -5.02 -0.548 1 98.75 98 LYS A CA 1
ATOM 757 C C . LYS A 1 98 ? 19.047 -3.918 0.246 1 98.75 98 LYS A C 1
ATOM 759 O O . LYS A 1 98 ? 18.391 -3.131 0.933 1 98.75 98 LYS A O 1
ATOM 764 N N . ASN A 1 99 ? 20.344 -3.84 0.188 1 98.69 99 ASN A N 1
ATOM 765 C CA . ASN A 1 99 ? 21.094 -2.805 0.887 1 98.69 99 ASN A CA 1
ATOM 766 C C . ASN A 1 99 ? 20.688 -1.407 0.426 1 98.69 99 ASN A C 1
ATOM 768 O O . ASN A 1 99 ? 20.562 -0.491 1.24 1 98.69 99 ASN A O 1
ATOM 772 N N . GLU A 1 100 ? 20.562 -1.253 -0.87 1 98.75 100 GLU A N 1
ATOM 773 C CA . GLU A 1 100 ? 20.141 0.036 -1.403 1 98.75 100 GLU A CA 1
ATOM 774 C C . GLU A 1 100 ? 18.797 0.453 -0.815 1 98.75 100 GLU A C 1
ATOM 776 O O . GLU A 1 100 ? 18.594 1.621 -0.477 1 98.75 100 GLU A O 1
ATOM 781 N N . PHE A 1 101 ? 17.891 -0.483 -0.745 1 98.81 101 PHE A N 1
ATOM 782 C CA . PHE A 1 101 ? 16.594 -0.177 -0.166 1 98.81 101 PHE A CA 1
ATOM 783 C C . PHE A 1 101 ? 16.734 0.402 1.235 1 98.81 101 PHE A C 1
ATOM 785 O O . PHE A 1 101 ? 16.141 1.431 1.557 1 98.81 101 PHE A O 1
ATOM 792 N N . TYR A 1 102 ? 17.547 -0.223 2.061 1 98.25 102 TYR A N 1
ATOM 793 C CA . TYR A 1 102 ? 17.719 0.222 3.439 1 98.25 102 TYR A CA 1
ATOM 794 C C . TYR A 1 102 ? 18.438 1.569 3.492 1 98.25 102 TYR A C 1
ATOM 796 O O . TYR A 1 102 ? 18.141 2.396 4.359 1 98.25 102 TYR A O 1
ATOM 804 N N . GLU A 1 103 ? 19.344 1.794 2.619 1 98.44 103 GLU A N 1
ATOM 805 C CA . GLU A 1 103 ? 20 3.096 2.535 1 98.44 103 GLU A CA 1
ATOM 806 C C . GLU A 1 103 ? 19 4.191 2.158 1 98.44 103 GLU A C 1
ATOM 808 O O . GLU A 1 103 ? 19.031 5.277 2.738 1 98.44 103 GLU A O 1
ATOM 813 N N . LEU A 1 104 ? 18.203 3.918 1.164 1 98.25 104 LEU A N 1
ATOM 814 C CA . LEU A 1 104 ? 17.172 4.871 0.757 1 98.25 104 LEU A CA 1
ATOM 815 C C . LEU A 1 104 ? 16.188 5.125 1.893 1 98.25 104 LEU A C 1
ATOM 817 O O . LEU A 1 104 ? 15.781 6.27 2.125 1 98.25 104 LEU A O 1
ATOM 821 N N . LEU A 1 105 ? 15.82 4.059 2.623 1 96.69 105 LEU A N 1
ATOM 822 C CA . LEU A 1 105 ? 14.922 4.195 3.762 1 96.69 105 LEU A CA 1
ATOM 823 C C . LEU A 1 105 ? 15.516 5.125 4.816 1 96.69 105 LEU A C 1
ATOM 825 O O . LEU A 1 105 ? 14.805 5.961 5.383 1 96.69 105 LEU A O 1
ATOM 829 N N . ALA A 1 106 ? 16.766 4.965 5.109 1 96.12 106 ALA A N 1
ATOM 830 C CA . ALA A 1 106 ? 17.438 5.824 6.078 1 96.12 106 ALA A CA 1
ATOM 831 C C . ALA A 1 106 ? 17.391 7.285 5.637 1 96.12 106 ALA A C 1
ATOM 833 O O . ALA A 1 106 ? 17.172 8.18 6.449 1 96.12 106 ALA A O 1
ATOM 834 N N . ARG A 1 107 ? 17.609 7.5 4.375 1 96.44 107 ARG A N 1
ATOM 835 C CA . ARG A 1 107 ? 17.547 8.859 3.844 1 96.44 107 ARG A CA 1
ATOM 836 C C . ARG A 1 107 ? 16.125 9.406 3.922 1 96.44 107 ARG A C 1
ATOM 838 O O . ARG A 1 107 ? 15.922 10.57 4.262 1 96.44 107 ARG A O 1
ATOM 845 N N . ILE A 1 108 ? 15.156 8.625 3.596 1 96.31 108 ILE A N 1
ATOM 846 C CA . ILE A 1 108 ? 13.758 9.016 3.674 1 96.31 108 ILE A CA 1
ATOM 847 C C . ILE A 1 108 ? 13.406 9.422 5.105 1 96.31 108 ILE A C 1
ATOM 849 O O . ILE A 1 108 ? 12.719 10.414 5.324 1 96.31 108 ILE A O 1
ATOM 853 N N . ASP A 1 109 ? 13.906 8.672 6.102 1 92.69 109 ASP A N 1
ATOM 854 C CA . ASP A 1 109 ? 13.664 8.984 7.504 1 92.69 109 ASP A CA 1
ATOM 855 C C . ASP A 1 109 ? 14.102 10.406 7.84 1 92.69 109 ASP A C 1
ATOM 857 O O . ASP A 1 109 ? 13.414 11.117 8.578 1 92.69 109 ASP A O 1
ATOM 861 N N . THR A 1 110 ? 15.195 10.797 7.316 1 92.56 110 THR A N 1
ATOM 862 C CA . THR A 1 110 ? 15.727 12.125 7.59 1 92.56 110 THR A CA 1
ATOM 863 C C . THR A 1 110 ? 14.812 13.211 7.023 1 92.56 110 THR A C 1
ATOM 865 O O . THR A 1 110 ? 14.648 14.273 7.625 1 92.56 110 THR A O 1
ATOM 868 N N . HIS A 1 111 ? 14.203 12.93 5.887 1 93 111 HIS A N 1
ATOM 869 C CA . HIS A 1 111 ? 13.367 13.93 5.234 1 93 111 HIS A CA 1
ATOM 870 C C . HIS A 1 111 ? 11.945 13.922 5.797 1 93 111 HIS A C 1
ATOM 872 O O . HIS A 1 111 ? 11.234 14.922 5.73 1 93 111 HIS A O 1
ATOM 878 N N . ALA A 1 112 ? 11.547 12.781 6.34 1 88.62 112 ALA A N 1
ATOM 879 C CA . ALA A 1 112 ? 10.203 12.656 6.906 1 88.62 112 ALA A CA 1
ATOM 880 C C . ALA A 1 112 ? 10.086 13.445 8.203 1 88.62 112 ALA A C 1
ATOM 882 O O . ALA A 1 112 ? 8.977 13.695 8.68 1 88.62 112 ALA A O 1
ATOM 883 N N . ALA A 1 113 ? 11.156 13.883 8.789 1 82.69 113 ALA A N 1
ATOM 884 C CA . ALA A 1 113 ? 11.172 14.602 10.062 1 82.69 113 ALA A CA 1
ATOM 885 C C . ALA A 1 113 ? 11.406 16.094 9.844 1 82.69 113 ALA A C 1
ATOM 887 O O . ALA A 1 113 ? 11.555 16.859 10.812 1 82.69 113 ALA A O 1
ATOM 888 N N . ARG A 1 114 ? 11.383 16.5 8.648 1 84.69 114 ARG A N 1
ATOM 889 C CA . ARG A 1 114 ? 11.648 17.906 8.32 1 84.69 114 ARG A CA 1
ATOM 890 C C . ARG A 1 114 ? 10.508 18.797 8.797 1 84.69 114 ARG A C 1
ATOM 892 O O . ARG A 1 114 ? 9.344 18.391 8.773 1 84.69 114 ARG A O 1
ATOM 899 N N . PRO A 1 115 ? 10.82 20.031 9.117 1 82.5 115 PRO A N 1
ATOM 900 C CA . PRO A 1 115 ? 9.781 20.969 9.57 1 82.5 115 PRO A CA 1
ATOM 901 C C . PRO A 1 115 ? 8.992 21.5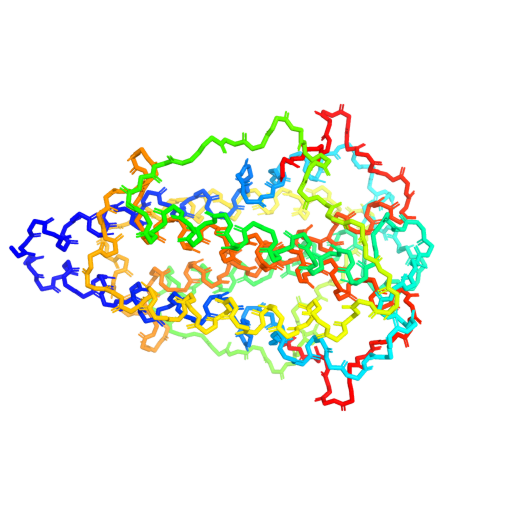78 8.414 1 82.5 115 PRO A C 1
ATOM 903 O O . PRO A 1 115 ? 7.914 22.141 8.633 1 82.5 115 PRO A O 1
ATOM 906 N N . ASP A 1 116 ? 9.5 21.516 7.176 1 87.44 116 ASP A N 1
ATOM 907 C CA . ASP A 1 116 ? 8.859 22.188 6.055 1 87.44 116 ASP A CA 1
ATOM 908 C C . ASP A 1 116 ? 8.164 21.188 5.133 1 87.44 116 ASP A C 1
ATOM 910 O O . ASP A 1 116 ? 8.242 21.312 3.908 1 87.44 116 ASP A O 1
ATOM 914 N N . LEU A 1 117 ? 7.527 20.188 5.695 1 87.5 117 LEU A N 1
ATOM 915 C CA . LEU A 1 117 ? 6.824 19.156 4.938 1 87.5 117 LEU A CA 1
ATOM 916 C C . LEU A 1 117 ? 5.746 19.781 4.051 1 87.5 117 LEU A C 1
ATOM 918 O O . LEU A 1 117 ? 5.344 19.188 3.047 1 87.5 117 LEU A O 1
ATOM 922 N N . ALA A 1 118 ? 5.324 20.969 4.359 1 84.69 118 ALA A N 1
ATOM 923 C CA . ALA A 1 118 ? 4.25 21.625 3.617 1 84.69 118 ALA A CA 1
ATOM 924 C C . ALA A 1 118 ? 4.801 22.406 2.434 1 84.69 118 ALA A C 1
ATOM 926 O O . ALA A 1 118 ? 4.035 22.922 1.615 1 84.69 118 ALA A O 1
ATOM 927 N N . SER A 1 119 ? 6.098 22.484 2.279 1 89.44 119 SER A N 1
ATOM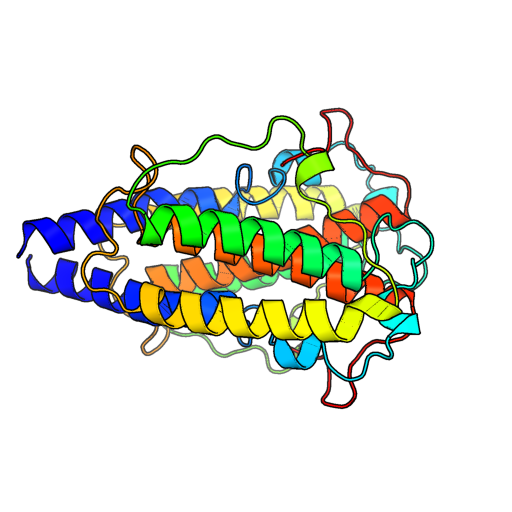 928 C CA . SER A 1 119 ? 6.699 23.234 1.176 1 89.44 119 SER A CA 1
ATOM 929 C C . SER A 1 119 ? 6.547 22.484 -0.143 1 89.44 119 SER A C 1
ATOM 931 O O . SER A 1 119 ? 6.816 21.281 -0.216 1 89.44 119 SER A O 1
ATOM 933 N N . PRO A 1 120 ? 6.102 23.25 -1.185 1 92 120 PRO A N 1
ATOM 934 C CA . PRO A 1 120 ? 6.043 22.609 -2.504 1 92 120 PRO A CA 1
ATOM 935 C C . PRO A 1 120 ? 7.422 22.266 -3.053 1 92 120 PRO A C 1
ATOM 937 O O . PRO A 1 120 ? 8.383 23 -2.844 1 92 120 PRO A O 1
ATOM 940 N N . VAL A 1 121 ? 7.535 21.078 -3.705 1 94.62 121 VAL A N 1
ATOM 941 C CA . VAL A 1 121 ? 8.836 20.688 -4.227 1 94.62 121 VAL A CA 1
ATOM 942 C C . VAL A 1 121 ? 8.672 20.047 -5.602 1 94.62 121 VAL A C 1
ATOM 944 O O . VAL A 1 121 ? 9.586 20.094 -6.43 1 94.62 121 VAL A O 1
ATOM 947 N N . ASN A 1 122 ? 7.711 19.359 -5.902 1 94.19 122 ASN A N 1
ATOM 948 C CA . ASN A 1 122 ? 7.344 18.781 -7.191 1 94.19 122 ASN A CA 1
ATOM 949 C C . ASN A 1 122 ? 6.141 19.5 -7.797 1 94.19 122 ASN A C 1
ATOM 951 O O . ASN A 1 122 ? 5.023 18.969 -7.758 1 94.19 122 ASN A O 1
ATOM 955 N N . HIS A 1 123 ? 6.391 20.625 -8.414 1 93.12 123 HIS A N 1
ATOM 956 C CA . HIS A 1 123 ? 5.336 21.562 -8.805 1 93.12 123 HIS A CA 1
ATOM 957 C C . HIS A 1 123 ? 4.496 21.969 -7.602 1 93.12 123 HIS A C 1
ATOM 959 O O . HIS A 1 123 ? 5.02 22.531 -6.637 1 93.12 123 HIS A O 1
ATOM 965 N N . GLU A 1 124 ? 3.223 21.547 -7.523 1 88.94 124 GLU A N 1
ATOM 966 C CA . GLU A 1 124 ? 2.377 21.953 -6.41 1 88.94 124 GLU A CA 1
ATOM 967 C C . GLU A 1 124 ? 2.379 20.906 -5.297 1 88.94 124 GLU A C 1
ATOM 969 O O . GLU A 1 124 ? 1.914 21.172 -4.188 1 88.94 124 GLU A O 1
ATOM 974 N N . GLU A 1 125 ? 2.93 19.828 -5.523 1 89.94 125 GLU A N 1
ATOM 975 C CA . GLU A 1 125 ? 2.98 18.766 -4.523 1 89.94 125 GLU A CA 1
ATOM 976 C C . GLU A 1 125 ? 4.02 19.062 -3.445 1 89.94 125 GLU A C 1
ATOM 978 O O . GLU A 1 125 ? 5.16 19.406 -3.758 1 89.94 125 GLU A O 1
ATOM 983 N N . THR A 1 126 ? 3.631 18.984 -2.229 1 89.69 126 THR A N 1
ATOM 984 C CA . THR A 1 126 ? 4.512 19.297 -1.113 1 89.69 126 THR A CA 1
ATOM 985 C C . THR A 1 126 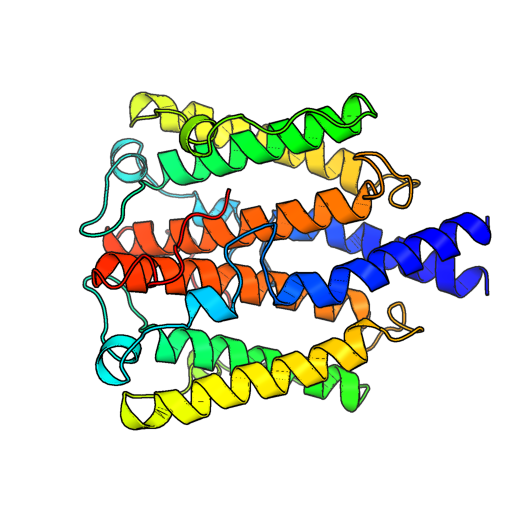? 5.438 18.125 -0.801 1 89.69 126 THR A C 1
ATOM 987 O O . THR A 1 126 ? 5.211 17.016 -1.275 1 89.69 126 THR A O 1
ATOM 990 N N . ILE A 1 127 ? 6.469 18.406 0.001 1 92 127 ILE A N 1
ATOM 991 C CA . ILE A 1 127 ? 7.402 17.375 0.438 1 92 127 ILE A CA 1
ATOM 992 C C . ILE A 1 127 ? 6.641 16.266 1.149 1 92 127 ILE A C 1
ATOM 994 O O . ILE A 1 127 ? 6.844 15.078 0.862 1 92 127 ILE A O 1
ATOM 998 N N . GLY A 1 128 ? 5.707 16.625 2.029 1 88.38 128 GLY A N 1
ATOM 999 C CA . GLY A 1 128 ? 4.914 15.641 2.756 1 88.38 128 GLY A CA 1
ATOM 1000 C C . GLY A 1 128 ? 4.02 14.812 1.857 1 88.38 128 GLY A C 1
ATOM 1001 O O . GLY A 1 128 ? 3.891 13.602 2.047 1 88.38 128 GLY A O 1
ATOM 1002 N N . GLU A 1 129 ? 3.426 15.445 0.869 1 87.38 129 GLU A N 1
ATOM 1003 C CA . GLU A 1 129 ? 2.564 14.734 -0.072 1 87.38 129 GLU A CA 1
ATOM 1004 C C . GLU A 1 129 ? 3.365 13.734 -0.91 1 87.38 129 GLU A C 1
ATOM 1006 O O . GLU A 1 129 ? 2.914 12.617 -1.15 1 87.38 129 GLU A O 1
ATOM 1011 N N . LEU A 1 130 ? 4.5 14.195 -1.347 1 92.19 130 LEU A N 1
ATOM 1012 C CA . LEU A 1 130 ? 5.363 13.328 -2.139 1 92.19 130 LEU A CA 1
ATOM 1013 C C . LEU A 1 130 ? 5.793 12.102 -1.335 1 92.19 130 LEU A C 1
ATOM 1015 O O . LEU A 1 130 ? 5.695 10.977 -1.819 1 92.19 130 LEU A O 1
ATOM 1019 N N . LEU A 1 131 ? 6.168 12.336 -0.09 1 93 131 LEU A N 1
ATOM 1020 C CA . LEU A 1 131 ? 6.566 11.242 0.789 1 93 131 LEU A CA 1
ATOM 1021 C C . LEU A 1 131 ? 5.41 10.281 1.019 1 93 131 LEU A C 1
ATOM 1023 O O . LEU A 1 131 ? 5.59 9.062 0.967 1 93 131 LEU A O 1
ATOM 1027 N N . ALA A 1 132 ? 4.238 10.789 1.222 1 89.75 132 ALA A N 1
ATOM 1028 C CA . ALA A 1 132 ? 3.074 9.938 1.466 1 89.75 132 ALA A CA 1
ATOM 1029 C C . ALA A 1 132 ? 2.74 9.102 0.237 1 89.75 132 ALA A C 1
ATOM 1031 O O . ALA A 1 132 ? 2.412 7.918 0.356 1 89.75 132 ALA A O 1
ATOM 1032 N N . ASP A 1 133 ? 2.832 9.688 -0.889 1 91.44 133 ASP A N 1
ATOM 1033 C CA . ASP A 1 133 ? 2.535 8.984 -2.131 1 91.44 133 ASP A CA 1
ATOM 1034 C C . ASP A 1 133 ? 3.48 7.797 -2.328 1 91.44 133 ASP A C 1
ATOM 1036 O O . ASP A 1 133 ? 3.047 6.707 -2.701 1 91.44 133 ASP A O 1
ATOM 1040 N N . PHE A 1 134 ? 4.656 8.016 -2.088 1 94.19 134 PHE A N 1
ATOM 1041 C CA . PHE A 1 134 ? 5.613 6.953 -2.361 1 94.19 134 PHE A CA 1
ATOM 1042 C C . PHE A 1 134 ? 5.652 5.949 -1.213 1 94.19 134 PHE A C 1
ATOM 1044 O O . PHE A 1 134 ? 6.113 4.82 -1.384 1 94.19 134 PHE A O 1
ATOM 1051 N N . ALA A 1 135 ? 5.176 6.352 -0.017 1 94.12 135 ALA A N 1
ATOM 1052 C CA . ALA A 1 135 ? 4.895 5.344 1 1 94.12 135 ALA A CA 1
ATOM 1053 C C . ALA A 1 135 ? 3.803 4.383 0.534 1 94.12 135 ALA A C 1
ATOM 1055 O O . ALA A 1 135 ? 3.906 3.172 0.733 1 94.12 135 ALA A O 1
ATOM 1056 N N . LEU A 1 136 ? 2.771 4.934 -0.115 1 93.5 136 LEU A N 1
ATOM 1057 C CA . LEU A 1 136 ? 1.713 4.105 -0.683 1 93.5 136 LEU A CA 1
ATOM 1058 C C . LEU A 1 136 ? 2.266 3.182 -1.762 1 93.5 136 LEU A C 1
ATOM 1060 O O . LEU A 1 136 ? 1.919 1.999 -1.812 1 93.5 136 LEU A O 1
ATOM 1064 N N . HIS A 1 137 ? 3.1 3.752 -2.621 1 96.06 137 HIS A N 1
ATOM 1065 C CA . HIS A 1 137 ? 3.729 2.969 -3.68 1 96.06 137 HIS A CA 1
ATOM 1066 C C . HIS A 1 137 ? 4.539 1.813 -3.1 1 96.06 137 HIS A C 1
ATOM 1068 O O . HIS A 1 137 ? 4.461 0.686 -3.592 1 96.06 137 HIS A O 1
ATOM 1074 N N . THR A 1 138 ? 5.266 2.121 -2.08 1 96.69 138 THR A N 1
ATOM 1075 C CA . THR A 1 138 ? 6.062 1.101 -1.409 1 96.69 138 THR A CA 1
ATOM 1076 C C . THR A 1 138 ? 5.168 0.03 -0.795 1 96.69 138 THR A C 1
ATOM 1078 O O . THR A 1 138 ? 5.391 -1.165 -0.997 1 96.69 138 THR A O 1
ATOM 1081 N N . ALA A 1 139 ? 4.141 0.434 -0.081 1 95.44 139 ALA A N 1
ATOM 1082 C CA . ALA A 1 139 ? 3.199 -0.508 0.521 1 95.44 139 ALA A CA 1
ATOM 1083 C C . ALA A 1 139 ? 2.574 -1.412 -0.538 1 95.44 139 ALA A C 1
ATOM 1085 O O . ALA A 1 139 ? 2.459 -2.623 -0.338 1 95.44 139 ALA A O 1
ATOM 1086 N N . HIS A 1 140 ? 2.217 -0.81 -1.633 1 96.5 140 HIS A N 1
ATOM 1087 C CA . HIS A 1 140 ? 1.606 -1.528 -2.746 1 96.5 140 HIS A CA 1
ATOM 1088 C C . HIS A 1 14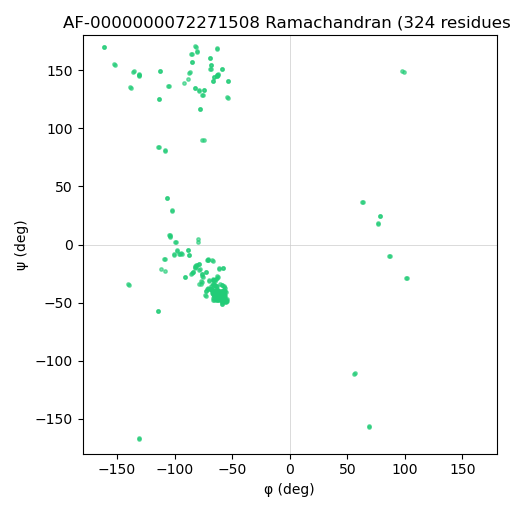0 ? 2.525 -2.633 -3.258 1 96.5 140 HIS A C 1
ATOM 1090 O O . HIS A 1 140 ? 2.115 -3.791 -3.357 1 96.5 140 HIS A O 1
ATOM 1096 N N . HIS A 1 141 ? 3.703 -2.305 -3.52 1 97.75 141 HIS A N 1
ATOM 1097 C CA . HIS A 1 141 ? 4.621 -3.277 -4.105 1 97.75 141 HIS A CA 1
ATOM 1098 C C . HIS A 1 141 ? 5.105 -4.277 -3.057 1 97.75 141 HIS A C 1
ATOM 1100 O O . HIS A 1 141 ? 5.434 -5.418 -3.389 1 97.75 141 HIS A O 1
ATOM 1106 N N . PHE A 1 142 ? 5.109 -3.92 -1.817 1 97.31 142 PHE A N 1
ATOM 1107 C CA . PHE A 1 142 ? 5.426 -4.906 -0.79 1 97.31 142 PHE A CA 1
ATOM 1108 C C . PHE A 1 142 ? 4.301 -5.926 -0.657 1 97.31 142 PHE A C 1
ATOM 1110 O O . PHE A 1 142 ? 4.547 -7.086 -0.32 1 97.31 142 PHE A O 1
ATOM 1117 N N . GLY A 1 143 ? 3.053 -5.5 -0.923 1 97.06 143 GLY A N 1
ATOM 1118 C CA . GLY A 1 143 ? 2.006 -6.496 -1.081 1 97.06 143 GLY A CA 1
ATOM 1119 C C . GLY A 1 143 ? 2.295 -7.492 -2.188 1 97.06 143 GLY A C 1
ATOM 1120 O O . GLY A 1 143 ? 2.068 -8.695 -2.021 1 97.06 143 GLY A O 1
ATOM 1121 N N . GLN A 1 144 ? 2.826 -7.02 -3.27 1 97.75 144 GLN A N 1
ATOM 1122 C CA . GLN A 1 144 ? 3.172 -7.891 -4.387 1 97.75 144 GLN A CA 1
ATOM 1123 C C . GLN A 1 144 ? 4.359 -8.789 -4.043 1 97.75 144 GLN A C 1
ATOM 1125 O O . GLN A 1 144 ? 4.383 -9.961 -4.414 1 97.75 144 GLN A O 1
ATOM 1130 N N . ILE A 1 145 ? 5.289 -8.227 -3.336 1 98.19 145 ILE A N 1
ATOM 1131 C CA . ILE A 1 145 ? 6.445 -9 -2.896 1 98.19 145 ILE A CA 1
ATOM 1132 C C . ILE A 1 145 ? 5.98 -10.18 -2.045 1 98.19 145 ILE A C 1
ATOM 1134 O O . ILE A 1 145 ? 6.418 -11.312 -2.254 1 98.19 145 ILE A O 1
ATOM 1138 N N . ILE A 1 146 ? 5.094 -9.938 -1.128 1 97 146 ILE A N 1
ATOM 1139 C CA . ILE A 1 146 ? 4.586 -11 -0.262 1 97 146 ILE A CA 1
ATOM 1140 C C . ILE A 1 146 ? 3.846 -12.039 -1.101 1 97 146 ILE A C 1
ATOM 1142 O O . ILE A 1 146 ? 3.998 -13.242 -0.88 1 97 146 ILE A O 1
ATOM 1146 N N . SER A 1 147 ? 3.084 -11.625 -2.098 1 97.31 147 SER A N 1
ATOM 1147 C CA . SER A 1 147 ? 2.381 -12.562 -2.969 1 97.31 147 SER A CA 1
ATOM 1148 C C . SER A 1 147 ? 3.357 -13.461 -3.715 1 97.31 147 SER A C 1
ATOM 1150 O O . SER A 1 147 ? 3.121 -14.664 -3.852 1 97.31 147 SER A O 1
ATOM 1152 N N . VAL A 1 148 ? 4.438 -12.859 -4.219 1 98 148 VAL A N 1
ATOM 1153 C CA . VAL A 1 148 ? 5.441 -13.648 -4.926 1 98 148 VAL A CA 1
ATOM 1154 C C . VAL A 1 148 ? 6.062 -14.672 -3.975 1 98 148 VAL A C 1
ATOM 1156 O O . VAL A 1 148 ? 6.215 -15.844 -4.328 1 98 148 VAL A O 1
ATOM 1159 N N . ARG A 1 149 ? 6.375 -14.234 -2.777 1 97.38 149 ARG A N 1
ATOM 1160 C CA . ARG A 1 149 ? 6.945 -15.141 -1.789 1 97.38 149 ARG A CA 1
ATOM 1161 C C . ARG A 1 149 ? 5.988 -16.281 -1.473 1 97.38 149 ARG A C 1
ATOM 1163 O O . ARG A 1 149 ? 6.402 -17.438 -1.351 1 97.38 149 ARG A O 1
ATOM 1170 N N . GLN A 1 150 ? 4.754 -15.969 -1.307 1 96.25 150 GLN A N 1
ATOM 1171 C CA . GLN A 1 150 ? 3.74 -16.984 -1.051 1 96.25 150 GLN A CA 1
ATOM 1172 C C . GLN A 1 150 ? 3.676 -18 -2.193 1 96.25 150 GLN A C 1
ATOM 1174 O O . GLN A 1 150 ? 3.682 -19.203 -1.962 1 96.25 150 GLN A O 1
ATOM 1179 N N . ALA A 1 151 ? 3.645 -17.5 -3.393 1 96.69 151 ALA A N 1
ATOM 1180 C CA . ALA A 1 151 ? 3.545 -18.359 -4.566 1 96.69 151 ALA A CA 1
ATOM 1181 C C . ALA A 1 151 ? 4.762 -19.281 -4.68 1 96.69 151 ALA A C 1
ATOM 1183 O O . ALA A 1 151 ? 4.656 -20.391 -5.195 1 96.69 151 ALA A O 1
ATOM 1184 N N . LEU A 1 152 ? 5.879 -18.844 -4.164 1 96.69 152 LEU A N 1
ATOM 1185 C CA . LEU A 1 152 ? 7.121 -19.609 -4.227 1 96.69 152 LEU A CA 1
ATOM 1186 C C . LEU A 1 152 ? 7.23 -20.578 -3.047 1 96.69 152 LEU A C 1
ATOM 1188 O O . LEU A 1 152 ? 8.172 -21.375 -2.973 1 96.69 152 LEU A O 1
ATOM 1192 N N . GLY A 1 153 ? 6.332 -20.484 -2.066 1 94.5 153 GLY A N 1
ATOM 1193 C CA . GLY A 1 153 ? 6.426 -21.266 -0.844 1 94.5 153 GLY A CA 1
ATOM 1194 C C . GLY A 1 153 ? 7.465 -20.734 0.125 1 94.5 153 GLY A C 1
ATOM 1195 O O . GLY A 1 153 ? 7.941 -21.469 0.993 1 94.5 153 GLY A O 1
ATOM 1196 N N . ALA A 1 154 ? 7.875 -19.5 -0.055 1 95.12 154 ALA A N 1
ATOM 1197 C CA . ALA A 1 154 ? 8.891 -18.859 0.782 1 95.12 154 ALA A CA 1
ATOM 1198 C C . ALA A 1 154 ? 8.258 -17.906 1.788 1 95.12 154 ALA A C 1
ATOM 1200 O O . ALA A 1 154 ? 8.82 -16.844 2.094 1 95.12 154 ALA A O 1
ATOM 1201 N N . TRP A 1 155 ? 7.016 -18.172 2.24 1 93.25 155 TRP A N 1
ATOM 1202 C CA . TRP A 1 155 ? 6.262 -17.359 3.184 1 93.25 155 TRP A CA 1
ATOM 1203 C C . TRP A 1 155 ? 5.527 -18.234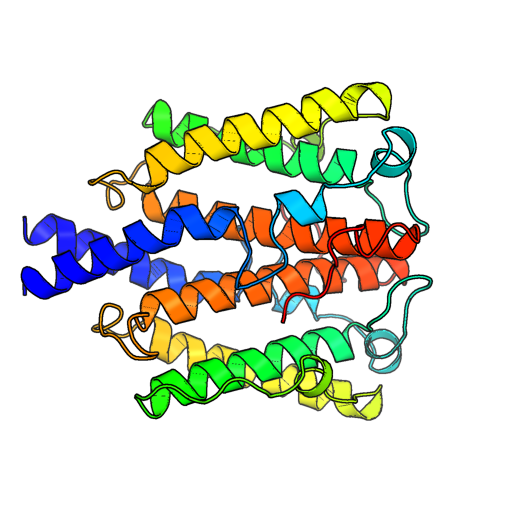 4.195 1 93.25 155 TRP A C 1
ATOM 1205 O O . TRP A 1 155 ? 4.941 -19.25 3.834 1 93.25 155 TRP A O 1
ATOM 1215 N N . PRO A 1 156 ? 5.512 -17.969 5.508 1 91.94 156 PRO A N 1
ATOM 1216 C CA . PRO A 1 156 ? 6.062 -16.734 6.09 1 91.94 156 PRO A CA 1
ATOM 1217 C C . PRO A 1 156 ? 7.562 -16.844 6.359 1 91.94 156 PRO A C 1
ATOM 1219 O O . PRO A 1 156 ? 8.141 -17.922 6.273 1 91.94 156 PRO A O 1
ATOM 1222 N N . PRO A 1 157 ? 8.117 -15.609 6.559 1 88.81 157 PRO A N 1
ATOM 1223 C CA . PRO A 1 157 ? 9.508 -15.672 7 1 88.81 157 PRO A CA 1
ATOM 1224 C C . PRO A 1 157 ? 9.672 -16.344 8.359 1 88.81 157 PRO A C 1
ATOM 1226 O O . PRO A 1 157 ? 8.68 -16.625 9.039 1 88.81 157 PRO A O 1
ATOM 1229 N N . ALA A 1 158 ? 10.898 -16.625 8.711 1 80.06 158 ALA A N 1
ATOM 1230 C CA . ALA A 1 158 ? 11.18 -17.375 9.945 1 80.06 158 ALA A CA 1
ATOM 1231 C C . ALA A 1 158 ? 10.625 -16.641 11.164 1 80.06 158 ALA A C 1
ATOM 1233 O O . ALA A 1 158 ? 10.172 -17.266 12.117 1 80.06 158 ALA A O 1
ATOM 1234 N N . GLY A 1 159 ? 10.648 -15.32 11.141 1 76.19 159 GLY A N 1
ATOM 1235 C CA . GLY A 1 159 ? 10.164 -14.523 12.258 1 76.19 159 GLY A CA 1
ATOM 1236 C C . GLY A 1 159 ? 8.656 -14.391 12.289 1 76.19 159 GLY A C 1
ATOM 1237 O O . GLY A 1 159 ? 8.102 -13.789 13.211 1 76.19 159 GLY A O 1
ATOM 1238 N N . GLY A 1 160 ? 8.023 -15.023 11.375 1 73.12 160 GLY A N 1
ATOM 1239 C CA . GLY A 1 160 ? 6.57 -14.961 11.305 1 73.12 160 GLY A CA 1
ATOM 1240 C C . GLY A 1 160 ? 6.062 -13.969 10.281 1 73.12 160 GLY A C 1
ATOM 1241 O O . GLY A 1 160 ? 6.82 -13.125 9.797 1 73.12 160 GLY A O 1
ATOM 1242 N N . GLY A 1 161 ? 4.965 -14.203 9.68 1 62.94 161 GLY A N 1
ATOM 1243 C CA . GLY A 1 161 ? 4.402 -13.375 8.617 1 62.94 161 GLY A CA 1
ATOM 1244 C C . GLY A 1 161 ? 3.178 -12.602 9.062 1 62.94 161 GLY A C 1
ATOM 1245 O O . GLY A 1 161 ? 2.633 -11.805 8.289 1 62.94 161 GLY A O 1
ATOM 1246 N N . ASP A 1 162 ? 2.576 -13.148 10.102 1 58.69 162 ASP A N 1
ATOM 1247 C CA . ASP A 1 162 ? 1.213 -12.695 10.359 1 58.69 162 ASP A CA 1
ATOM 1248 C C . ASP A 1 162 ? 1.209 -11.305 10.992 1 58.69 162 ASP A C 1
ATOM 1250 O O . ASP A 1 162 ? 1.962 -11.039 11.93 1 58.69 162 ASP A O 1
ATOM 1254 N N . THR A 1 163 ? 1.168 -10.344 10.078 1 56.34 163 THR A N 1
ATOM 1255 C CA . THR A 1 163 ? 0.713 -9.133 10.758 1 56.34 163 THR A CA 1
ATOM 1256 C C . THR A 1 163 ? -0.805 -9 10.664 1 56.34 163 THR A C 1
ATOM 1258 O O . THR A 1 163 ? -1.44 -9.648 9.828 1 56.34 163 THR A O 1
ATOM 1261 N N . TRP A 1 164 ? -1.541 -8.602 11.68 1 51.12 164 TRP A N 1
ATOM 1262 C CA . TRP A 1 164 ? -2.957 -8.258 11.578 1 51.12 164 TRP A CA 1
ATOM 1263 C C . TRP A 1 164 ? -3.258 -7.582 10.242 1 51.12 164 TRP A C 1
ATOM 1265 O O . TRP A 1 164 ? -2.371 -6.984 9.625 1 51.12 164 TRP A O 1
ATOM 1275 N N . MET B 1 1 ? 4.082 31.547 11.188 1 41.5 1 MET B N 1
ATOM 1276 C CA . MET B 1 1 ? 4.02 30.297 11.938 1 41.5 1 MET B CA 1
ATOM 1277 C C . MET B 1 1 ? 2.699 29.578 11.695 1 41.5 1 MET B C 1
ATOM 1279 O O . MET B 1 1 ? 2.68 28.359 11.445 1 41.5 1 MET B O 1
ATOM 1283 N N . THR B 1 2 ? 1.654 30.344 11.789 1 49 2 THR B N 1
ATOM 1284 C CA . THR B 1 2 ? 0.261 29.953 11.594 1 49 2 THR B CA 1
ATOM 1285 C C . THR B 1 2 ? 0.007 29.562 10.148 1 49 2 THR B C 1
ATOM 1287 O O . THR B 1 2 ? -0.682 28.562 9.883 1 49 2 THR B O 1
ATOM 1290 N N . ASP B 1 3 ? 0.782 30.188 9.297 1 53.78 3 ASP B N 1
ATOM 1291 C CA . ASP B 1 3 ? 0.526 30.016 7.871 1 53.78 3 ASP B CA 1
ATOM 1292 C C . ASP B 1 3 ? 1.07 28.688 7.371 1 53.78 3 ASP B C 1
ATOM 1294 O O . ASP B 1 3 ? 0.406 27.984 6.605 1 53.78 3 ASP B O 1
ATOM 1298 N N . ARG B 1 4 ? 2.207 28.391 8.062 1 55.12 4 ARG B N 1
ATOM 1299 C CA . ARG B 1 4 ? 2.854 27.156 7.641 1 55.12 4 ARG B CA 1
ATOM 1300 C C . ARG B 1 4 ? 2.064 25.938 8.109 1 55.12 4 ARG B C 1
ATOM 1302 O O . ARG B 1 4 ? 1.908 24.969 7.371 1 55.12 4 ARG B O 1
ATOM 1309 N N . SER B 1 5 ? 1.629 25.984 9.359 1 54.28 5 SER B N 1
ATOM 1310 C CA . SER B 1 5 ? 0.822 24.906 9.93 1 54.28 5 SER B CA 1
ATOM 1311 C C . SER B 1 5 ? -0.474 24.719 9.156 1 54.28 5 SER B C 1
ATOM 1313 O O . SER B 1 5 ? -0.876 23.578 8.883 1 54.28 5 SER B O 1
ATOM 1315 N N . ASP B 1 6 ? -1.007 25.844 8.812 1 58.06 6 ASP B N 1
ATOM 1316 C CA . ASP B 1 6 ? -2.24 25.797 8.031 1 58.06 6 ASP B CA 1
ATOM 1317 C C . ASP B 1 6 ? -2.008 25.156 6.664 1 58.06 6 ASP B C 1
ATOM 1319 O O . ASP B 1 6 ? -2.838 24.391 6.184 1 58.06 6 ASP B O 1
ATOM 1323 N N . ARG B 1 7 ? -0.866 25.469 6.199 1 59.75 7 ARG B N 1
ATOM 1324 C CA . ARG B 1 7 ? -0.554 24.938 4.875 1 59.75 7 ARG B CA 1
ATOM 1325 C C . ARG B 1 7 ? -0.318 23.438 4.922 1 59.75 7 ARG B C 1
ATOM 1327 O O . ARG B 1 7 ? -0.734 22.703 4.016 1 59.75 7 ARG B O 1
ATOM 1334 N N . SER B 1 8 ? 0.341 23 6.023 1 60.16 8 SER B N 1
ATOM 1335 C CA . SER B 1 8 ? 0.616 21.578 6.156 1 60.16 8 SER B CA 1
ATOM 1336 C C . SER B 1 8 ? -0.674 20.766 6.309 1 60.16 8 SER B C 1
ATOM 1338 O O . SER B 1 8 ? -0.814 19.688 5.727 1 60.16 8 SER B O 1
ATOM 1340 N N . GLN B 1 9 ? -1.529 21.281 7.062 1 60.16 9 GLN B N 1
ATOM 1341 C CA . GLN B 1 9 ? -2.822 20.625 7.254 1 60.16 9 GLN B CA 1
ATOM 1342 C C . GLN B 1 9 ? -3.592 20.531 5.941 1 60.16 9 GLN B C 1
ATOM 1344 O O . GLN B 1 9 ? -4.199 19.5 5.645 1 60.16 9 GLN B O 1
ATOM 1349 N N . LEU B 1 10 ? -3.479 21.578 5.242 1 59.03 10 LEU B N 1
ATOM 1350 C CA . LEU B 1 10 ? -4.211 21.625 3.979 1 59.03 10 LEU B CA 1
ATOM 1351 C C . LEU B 1 10 ? -3.646 20.625 2.98 1 59.03 10 LEU B C 1
ATOM 1353 O O . LEU B 1 10 ? -4.402 19.953 2.275 1 59.03 10 LEU B O 1
ATOM 1357 N N . ALA B 1 11 ? -2.338 20.562 3.035 1 62.69 11 ALA B N 1
ATOM 1358 C CA . ALA B 1 11 ? -1.705 19.625 2.102 1 62.69 11 ALA B CA 1
ATOM 1359 C C . ALA B 1 11 ? -2.061 18.188 2.443 1 62.69 11 ALA B C 1
ATOM 1361 O O . ALA B 1 11 ? -2.389 17.391 1.556 1 62.69 11 ALA B O 1
ATOM 1362 N N . PHE B 1 12 ? -2.092 17.938 3.717 1 67.69 12 PHE B N 1
ATOM 1363 C CA . PHE B 1 12 ? -2.445 16.594 4.156 1 67.69 12 PHE B CA 1
ATOM 1364 C C . PHE B 1 12 ? -3.91 16.297 3.857 1 67.69 12 PHE B C 1
ATOM 1366 O O . PHE B 1 12 ? -4.246 15.203 3.373 1 67.69 12 PHE B O 1
ATOM 1373 N N . ALA B 1 13 ? -4.66 17.219 4.027 1 65.19 13 ALA B N 1
ATOM 1374 C CA . ALA B 1 13 ? -6.09 17.078 3.789 1 65.19 13 ALA B CA 1
ATOM 1375 C C . ALA B 1 13 ? -6.379 16.844 2.309 1 65.19 13 ALA B C 1
ATOM 1377 O O . ALA B 1 13 ? -7.301 16.094 1.958 1 65.19 13 ALA B O 1
ATOM 1378 N N . ARG B 1 14 ? -5.59 17.359 1.465 1 69.88 14 ARG B N 1
ATOM 1379 C CA . ARG B 1 14 ? -5.797 17.203 0.029 1 69.88 14 ARG B CA 1
ATOM 1380 C C . ARG B 1 14 ? -5.34 15.82 -0.442 1 69.88 14 ARG B C 1
ATOM 1382 O O . ARG B 1 14 ? -5.879 15.281 -1.41 1 69.88 14 ARG B O 1
ATOM 1389 N N . LEU B 1 15 ? -4.508 15.258 0.343 1 74.25 15 LEU B N 1
ATOM 1390 C CA . LEU B 1 15 ? -3.871 14.016 -0.071 1 74.25 15 LEU B CA 1
ATOM 1391 C C . LEU B 1 15 ? -4.684 12.805 0.394 1 74.25 15 LEU B C 1
ATOM 1393 O O . LEU B 1 15 ? -4.812 11.82 -0.337 1 74.25 15 LEU B O 1
ATOM 1397 N N . LEU B 1 16 ? -5.387 12.977 1.446 1 78.5 16 LEU B N 1
ATOM 1398 C CA . LEU B 1 16 ? -5.953 11.82 2.133 1 78.5 16 LEU B CA 1
ATOM 1399 C C . LEU B 1 16 ? -7.004 11.133 1.266 1 78.5 16 LEU B C 1
ATOM 1401 O O . LEU B 1 16 ? -6.977 9.906 1.105 1 78.5 16 LEU B O 1
ATOM 1405 N N . PRO B 1 17 ? -7.875 11.961 0.589 1 74.75 17 PRO B N 1
ATOM 1406 C CA . PRO B 1 17 ? -8.859 11.258 -0.239 1 74.75 17 PRO B CA 1
ATOM 1407 C C . PRO B 1 17 ? -8.219 10.5 -1.397 1 74.75 17 PRO B C 1
ATOM 1409 O O . PRO B 1 17 ? -8.695 9.43 -1.774 1 74.75 17 PRO B O 1
ATOM 1412 N N . ARG B 1 18 ? -7.219 10.938 -1.873 1 82.88 18 ARG B N 1
ATOM 1413 C CA . ARG B 1 18 ? -6.562 10.328 -3.025 1 82.88 18 ARG B CA 1
ATOM 1414 C C . ARG B 1 18 ? -5.762 9.102 -2.613 1 82.88 18 ARG B C 1
ATOM 1416 O O . ARG B 1 18 ? -5.52 8.211 -3.428 1 82.88 18 ARG B O 1
ATOM 1423 N N . LEU B 1 19 ? -5.531 9.039 -1.369 1 85.31 19 LEU B N 1
ATOM 1424 C CA . LEU B 1 19 ? -4.664 7.973 -0.89 1 85.31 19 LEU B CA 1
ATOM 1425 C C . LEU B 1 19 ? -5.371 6.625 -0.955 1 85.31 19 LEU B C 1
ATOM 1427 O O . LEU B 1 19 ? -4.73 5.586 -1.136 1 85.31 19 LEU B O 1
ATOM 1431 N N . PHE B 1 20 ? -6.711 6.68 -0.938 1 92.44 20 PHE B N 1
ATOM 1432 C CA . PHE B 1 20 ? -7.461 5.434 -0.905 1 92.44 20 PHE B CA 1
ATOM 1433 C C . PHE B 1 20 ? -7.84 4.992 -2.314 1 92.44 20 PHE B C 1
ATOM 1435 O O . PHE B 1 20 ? -8.273 3.854 -2.52 1 92.44 20 PHE B O 1
ATOM 1442 N N . ARG B 1 21 ? -7.598 5.816 -3.25 1 91 21 ARG B N 1
ATOM 1443 C CA . ARG B 1 21 ? -8.164 5.543 -4.566 1 91 21 ARG B CA 1
ATOM 1444 C C . ARG B 1 21 ? -7.086 5.113 -5.551 1 91 21 ARG B C 1
ATOM 1446 O O . ARG B 1 21 ? -7.387 4.586 -6.625 1 91 21 ARG B O 1
ATOM 1453 N N . GLY B 1 22 ? -5.875 5.297 -5.176 1 88.44 22 GLY B N 1
ATOM 1454 C CA . GLY B 1 22 ? -4.816 5.039 -6.137 1 88.44 22 GLY B CA 1
ATOM 1455 C C . GLY B 1 22 ? -4.785 6.043 -7.273 1 88.44 22 GLY B C 1
ATOM 1456 O O . GLY B 1 22 ? -5.121 7.211 -7.086 1 88.44 22 GLY B O 1
ATOM 1457 N N . GLY B 1 23 ? -4.211 5.66 -8.43 1 85.38 23 GLY B N 1
ATOM 1458 C CA . GLY B 1 23 ? -4.129 6.547 -9.586 1 85.38 23 GLY B CA 1
ATOM 1459 C C . GLY B 1 23 ? -2.762 7.184 -9.75 1 85.38 23 GLY B C 1
ATOM 1460 O O . GLY B 1 23 ? -2.342 7.473 -10.875 1 85.38 23 GLY B O 1
ATOM 1461 N N . GLN B 1 24 ? -2.111 7.367 -8.734 1 83.19 24 GLN B N 1
ATOM 1462 C CA . GLN B 1 24 ? -0.759 7.91 -8.82 1 83.19 24 GLN B CA 1
ATOM 1463 C C . GLN B 1 24 ? 0.273 6.883 -8.352 1 83.19 24 GLN B C 1
ATOM 1465 O O . GLN B 1 24 ? 1.089 6.414 -9.148 1 83.19 24 GLN B O 1
ATOM 1470 N N . ALA B 1 25 ? 0.122 6.43 -7.168 1 85.5 25 ALA B N 1
ATOM 1471 C CA . ALA B 1 25 ? 1.078 5.496 -6.574 1 85.5 25 ALA B CA 1
ATOM 1472 C C . ALA B 1 25 ? 0.905 4.094 -7.148 1 85.5 25 ALA B C 1
ATOM 1474 O O . ALA B 1 25 ? 1.851 3.303 -7.168 1 85.5 25 ALA B O 1
ATOM 1475 N N . TYR B 1 26 ? -0.244 3.785 -7.566 1 89.62 26 TYR B N 1
ATOM 1476 C CA . TYR B 1 26 ? -0.602 2.516 -8.188 1 89.62 26 TYR B CA 1
ATOM 1477 C C . TYR B 1 26 ? -1.906 2.637 -8.969 1 89.62 26 TYR B C 1
ATOM 1479 O O . TYR B 1 26 ? -2.586 3.662 -8.891 1 89.62 26 TYR B O 1
ATOM 1487 N N . VAL B 1 27 ? -2.25 1.671 -9.727 1 90.88 27 VAL B N 1
ATOM 1488 C CA . VAL B 1 27 ? -3.465 1.668 -10.539 1 90.88 27 VAL B CA 1
ATOM 1489 C C . VAL B 1 27 ? -4.676 1.961 -9.648 1 90.88 27 VAL B C 1
ATOM 1491 O O . VAL B 1 27 ? -4.77 1.454 -8.531 1 90.88 27 VAL B O 1
ATOM 1494 N N . GLY B 1 28 ? -5.609 2.727 -10.133 1 92.69 28 GLY B N 1
ATOM 1495 C CA . GLY B 1 28 ? -6.805 3.078 -9.383 1 92.69 28 GLY B CA 1
ATOM 1496 C C . GLY B 1 28 ? -7.621 1.873 -8.953 1 92.69 28 GLY B C 1
ATOM 1497 O O . GLY B 1 28 ? -7.703 0.885 -9.688 1 92.69 28 GLY B O 1
ATOM 1498 N N . VAL B 1 29 ? -8.289 2.051 -7.859 1 95.06 29 VAL B N 1
ATOM 1499 C CA . VAL B 1 29 ? -9.008 0.939 -7.25 1 95.06 29 VAL B CA 1
ATOM 1500 C C . VAL B 1 29 ? -10.156 0.506 -8.164 1 95.06 29 VAL B C 1
ATOM 1502 O O . VAL B 1 29 ? -10.461 -0.684 -8.266 1 95.06 29 VAL B O 1
ATOM 1505 N N . GLU B 1 30 ? -10.789 1.44 -8.883 1 94.25 30 GLU B N 1
ATOM 1506 C CA . GLU B 1 30 ? -11.883 1.086 -9.789 1 94.25 30 GLU B CA 1
ATOM 1507 C C . GLU B 1 30 ? -11.375 0.235 -10.953 1 94.25 30 GLU B C 1
ATOM 1509 O O . GLU B 1 30 ? -11.984 -0.784 -11.289 1 94.25 30 GLU B O 1
ATOM 1514 N N . ALA B 1 31 ? -10.328 0.673 -11.547 1 93.75 31 ALA B N 1
ATOM 1515 C CA . ALA B 1 31 ? -9.742 -0.107 -12.633 1 93.75 31 ALA B CA 1
ATOM 1516 C C . ALA B 1 31 ? -9.297 -1.481 -12.148 1 93.75 31 ALA B C 1
ATOM 1518 O O . ALA B 1 31 ? -9.516 -2.488 -12.82 1 93.75 31 ALA B O 1
ATOM 1519 N N . THR B 1 32 ? -8.711 -1.575 -10.969 1 96 32 THR B N 1
ATOM 1520 C CA . THR B 1 32 ? -8.211 -2.814 -10.383 1 96 32 THR B CA 1
ATOM 1521 C C . THR B 1 32 ? -9.344 -3.822 -10.203 1 96 32 THR B C 1
ATOM 1523 O O . THR B 1 32 ? -9.156 -5.02 -10.43 1 96 32 THR B O 1
ATOM 1526 N N . LEU B 1 33 ? -10.547 -3.332 -9.898 1 97.25 33 LEU B N 1
ATOM 1527 C CA . LEU B 1 33 ? -11.648 -4.223 -9.555 1 97.25 33 LEU B CA 1
ATOM 1528 C C . LEU B 1 33 ? -12.562 -4.445 -10.75 1 97.25 33 LEU B C 1
ATOM 1530 O O . LEU B 1 33 ? -13.555 -5.172 -10.648 1 97.25 33 LEU B O 1
ATOM 1534 N N . SER B 1 34 ? -12.195 -3.857 -11.852 1 95.38 34 SER B N 1
ATOM 1535 C CA . SER B 1 34 ? -13.078 -3.92 -13.008 1 95.38 34 SER B CA 1
ATOM 1536 C C . SER B 1 34 ? -12.859 -5.199 -13.805 1 95.38 34 SER B C 1
ATOM 1538 O O . SER B 1 34 ? -11.836 -5.871 -13.641 1 95.38 34 SER B O 1
ATOM 1540 N N . ASP B 1 35 ? -13.883 -5.598 -14.562 1 95.88 35 ASP B N 1
ATOM 1541 C CA . ASP B 1 35 ? -13.805 -6.652 -15.57 1 95.88 35 ASP B CA 1
ATOM 1542 C C . ASP B 1 35 ? -13.477 -8 -14.938 1 95.88 35 ASP B C 1
ATOM 1544 O O . ASP B 1 35 ? -12.641 -8.75 -15.453 1 95.88 35 ASP B O 1
ATOM 1548 N N . LEU B 1 36 ? -13.992 -8.281 -13.766 1 97.31 36 LEU B N 1
ATOM 1549 C CA . LEU B 1 36 ? -13.922 -9.578 -13.109 1 97.31 36 LEU B CA 1
ATOM 1550 C C . LEU B 1 36 ? -15.305 -10.211 -12.992 1 97.31 36 LEU B C 1
ATOM 1552 O O . LEU B 1 36 ? -16.234 -9.578 -12.508 1 97.31 36 LEU B O 1
ATOM 1556 N N . SER B 1 37 ? -15.406 -11.43 -13.516 1 97.62 37 SER B N 1
ATOM 1557 C CA . SER B 1 37 ? -16.6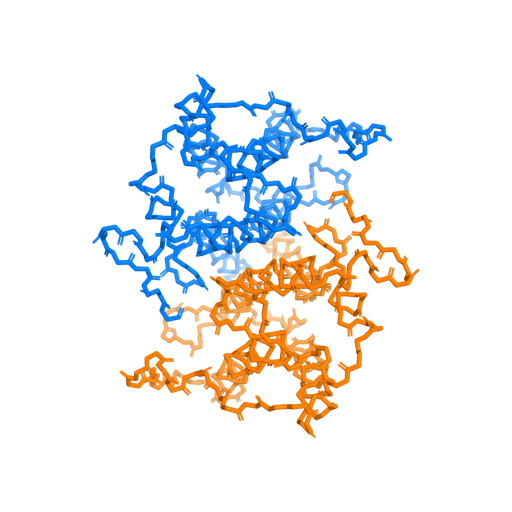09 -12.172 -13.172 1 97.62 37 SER B CA 1
ATOM 1558 C C . SER B 1 37 ? -16.625 -12.57 -11.703 1 97.62 37 SER B C 1
ATOM 1560 O O . SER B 1 37 ? -15.578 -12.562 -11.047 1 97.62 37 SER B O 1
ATOM 1562 N N . SER B 1 38 ? -17.781 -12.875 -11.227 1 98.44 38 SER B N 1
ATOM 1563 C CA . SER B 1 38 ? -17.906 -13.336 -9.844 1 98.44 38 SER B CA 1
ATOM 1564 C C . SER B 1 38 ? -17.031 -14.57 -9.602 1 98.44 38 SER B C 1
ATOM 1566 O O . SER B 1 38 ? -16.422 -14.711 -8.547 1 98.44 38 SER B O 1
ATOM 1568 N N . GLU B 1 39 ? -16.984 -15.461 -10.539 1 98.44 39 GLU B N 1
ATOM 1569 C CA . GLU B 1 39 ? -16.203 -16.672 -10.43 1 98.44 39 GLU B CA 1
ATOM 1570 C C . GLU B 1 39 ? -14.703 -16.359 -10.383 1 98.44 39 GLU B C 1
ATOM 1572 O O . GLU B 1 39 ? -13.969 -16.953 -9.578 1 98.44 39 GLU B O 1
ATOM 1577 N N . GLN B 1 40 ? -14.281 -15.477 -11.219 1 98 40 GLN B N 1
ATOM 1578 C CA . GLN B 1 40 ? -12.883 -15.062 -11.219 1 98 40 GLN B CA 1
ATOM 1579 C C . GLN B 1 40 ? -12.5 -14.422 -9.891 1 98 40 GLN B C 1
ATOM 1581 O O . GLN B 1 40 ? -11.43 -14.711 -9.336 1 98 40 GLN B O 1
ATOM 1586 N N . ALA B 1 41 ? -13.398 -13.562 -9.375 1 98.69 41 ALA B N 1
ATOM 1587 C CA . ALA B 1 41 ? -13.133 -12.836 -8.141 1 98.69 41 ALA B CA 1
ATOM 1588 C C . ALA B 1 41 ? -12.984 -13.789 -6.961 1 98.69 41 ALA B C 1
ATOM 1590 O O . ALA B 1 41 ? -12.234 -13.516 -6.02 1 98.69 41 ALA B O 1
ATOM 1591 N N . ALA B 1 42 ? -13.656 -14.922 -7.035 1 98.62 42 ALA B N 1
ATOM 1592 C CA . ALA B 1 42 ? -13.664 -15.859 -5.914 1 98.62 42 ALA B CA 1
ATOM 1593 C C . ALA B 1 42 ? -12.641 -16.969 -6.125 1 98.62 42 ALA B C 1
ATOM 1595 O O . ALA B 1 42 ? -12.438 -17.812 -5.242 1 98.62 42 ALA B O 1
ATOM 1596 N N . GLN B 1 43 ? -12 -17.016 -7.27 1 98.38 43 GLN B N 1
ATOM 1597 C CA . GLN B 1 43 ? -11.07 -18.094 -7.605 1 98.38 43 GLN B CA 1
ATOM 1598 C C . GLN B 1 43 ? -9.719 -17.875 -6.918 1 98.38 43 GLN B C 1
ATOM 1600 O O . GLN B 1 43 ? -9.18 -16.766 -6.926 1 98.38 43 GLN B O 1
ATOM 1605 N N . HIS B 1 44 ? -9.227 -18.938 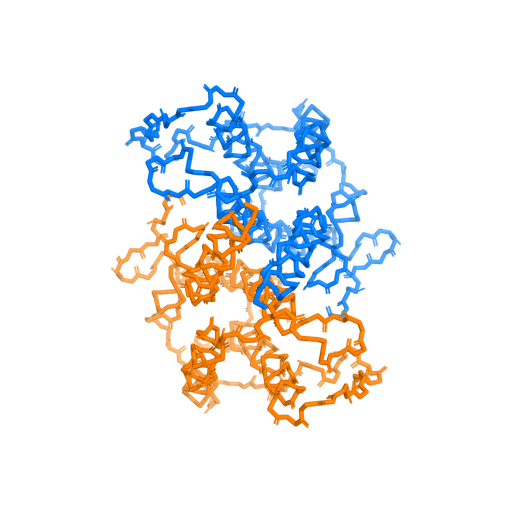-6.305 1 97.44 44 HIS B N 1
ATOM 1606 C CA . HIS B 1 44 ? -7.867 -18.891 -5.785 1 97.44 44 HIS B CA 1
ATOM 1607 C C . HIS B 1 44 ? -6.848 -19.188 -6.879 1 97.44 44 HIS B C 1
ATOM 1609 O O . HIS B 1 44 ? -7.066 -20.078 -7.715 1 97.44 44 HIS B O 1
ATOM 1615 N N . ALA B 1 45 ? -5.855 -18.406 -6.914 1 96.06 45 ALA B N 1
ATOM 1616 C CA . ALA B 1 45 ? -4.723 -18.703 -7.789 1 96.06 45 ALA B CA 1
ATOM 1617 C C . ALA B 1 45 ? -3.717 -19.625 -7.098 1 96.06 45 ALA B C 1
ATOM 1619 O O . ALA B 1 45 ? -3.562 -19.562 -5.875 1 96.06 45 ALA B O 1
ATOM 1620 N N . GLY B 1 46 ? -3.031 -20.484 -7.844 1 89.12 46 GLY B N 1
ATOM 1621 C CA . GLY B 1 46 ? -2.082 -21.422 -7.27 1 89.12 46 GLY B CA 1
ATOM 1622 C C . GLY B 1 46 ? -1.028 -20.75 -6.406 1 89.12 46 GLY B C 1
ATOM 1623 O O . GLY B 1 46 ? -0.438 -19.75 -6.809 1 89.12 46 GLY B O 1
ATOM 1624 N N . GLY B 1 47 ? -0.858 -21.219 -5.113 1 92.44 47 GLY B N 1
ATOM 1625 C CA . GLY B 1 47 ? 0.178 -20.781 -4.195 1 92.44 47 GLY B CA 1
ATOM 1626 C C . GLY B 1 47 ? -0.214 -19.547 -3.402 1 92.44 47 GLY B C 1
ATOM 1627 O O . GLY B 1 47 ? 0.508 -19.125 -2.494 1 92.44 47 GLY B O 1
ATOM 1628 N N . LEU B 1 48 ? -1.354 -18.906 -3.803 1 96.44 48 LEU B N 1
ATOM 1629 C CA . LEU B 1 48 ? -1.802 -17.719 -3.084 1 96.44 48 LEU B CA 1
ATOM 1630 C C . LEU B 1 48 ? -2.994 -18.047 -2.189 1 96.44 48 LEU B C 1
ATOM 1632 O O . LEU B 1 48 ? -3.936 -18.703 -2.621 1 96.44 48 LEU B O 1
ATOM 1636 N N . PRO B 1 49 ? -2.965 -17.547 -1.004 1 95.56 49 PRO B N 1
ATOM 1637 C CA . PRO B 1 49 ? -3.906 -18.047 0.002 1 95.56 49 PRO B CA 1
ATOM 1638 C C . PRO B 1 49 ? -5.285 -17.406 -0.112 1 95.56 49 PRO B C 1
ATOM 1640 O O . PRO B 1 49 ? -6.266 -17.938 0.416 1 95.56 49 PRO B O 1
ATOM 1643 N N . HIS B 1 50 ? -5.375 -16.25 -0.792 1 97.19 50 HIS B N 1
ATOM 1644 C CA . HIS B 1 50 ? -6.648 -15.531 -0.803 1 97.19 50 HIS B CA 1
ATOM 1645 C C . HIS B 1 50 ? -7.047 -15.141 -2.223 1 97.19 50 HIS B C 1
ATOM 1647 O O . HIS B 1 50 ? -6.188 -14.844 -3.055 1 97.19 50 HIS B O 1
ATOM 1653 N N . SER B 1 51 ? -8.352 -15.148 -2.457 1 98.56 51 SER B N 1
ATOM 1654 C CA . SER B 1 51 ? -8.906 -14.656 -3.713 1 98.56 51 SER B CA 1
ATOM 1655 C C . SER B 1 51 ? -9.039 -13.141 -3.697 1 98.56 51 SER B C 1
ATOM 1657 O O . SER B 1 51 ? -8.859 -12.5 -2.656 1 98.56 51 SER B O 1
ATOM 1659 N N . VAL B 1 52 ? -9.344 -12.625 -4.859 1 98.75 52 VAL B N 1
ATOM 1660 C CA . VAL B 1 52 ? -9.617 -11.195 -4.969 1 98.75 52 VAL B CA 1
ATOM 1661 C C . VAL B 1 52 ? -10.758 -10.812 -4.027 1 98.75 52 VAL B C 1
ATOM 1663 O O . VAL B 1 52 ? -10.648 -9.836 -3.279 1 98.75 52 VAL B O 1
ATOM 1666 N N . ALA B 1 53 ? -11.828 -11.594 -4 1 98.88 53 ALA B N 1
ATOM 1667 C CA . ALA B 1 53 ? -12.992 -11.312 -3.17 1 98.88 53 ALA B CA 1
ATOM 1668 C C . ALA B 1 53 ? -12.633 -11.328 -1.688 1 98.88 53 ALA B C 1
ATOM 1670 O O . ALA B 1 53 ? -13.062 -10.461 -0.926 1 98.88 53 ALA B O 1
ATOM 1671 N N . GLU B 1 54 ? -11.852 -12.281 -1.31 1 98.56 54 GLU B N 1
ATOM 1672 C CA . GLU B 1 54 ? -11.453 -12.398 0.088 1 98.56 54 GLU B CA 1
ATOM 1673 C C . GLU B 1 54 ? -10.562 -11.234 0.505 1 98.56 54 GLU B C 1
ATOM 1675 O O . GLU B 1 54 ? -10.711 -10.688 1.602 1 98.56 54 GLU B O 1
ATOM 1680 N N . LEU B 1 55 ? -9.656 -10.875 -0.353 1 98.62 55 LEU B N 1
ATOM 1681 C CA . LEU B 1 55 ? -8.781 -9.742 -0.067 1 98.62 55 LEU B CA 1
ATOM 1682 C C . LEU B 1 55 ? -9.578 -8.453 0.079 1 98.62 55 LEU B C 1
ATOM 1684 O O . LEU B 1 55 ? -9.344 -7.676 1.006 1 98.62 55 LEU B O 1
ATOM 1688 N N . LEU B 1 56 ? -10.508 -8.234 -0.815 1 98.88 56 LEU B N 1
ATOM 1689 C CA . LEU B 1 56 ? -11.297 -7.012 -0.737 1 98.88 56 LEU B CA 1
ATOM 1690 C C . LEU B 1 56 ? -12.188 -7.016 0.504 1 98.88 56 LEU B C 1
ATOM 1692 O O . LEU B 1 56 ? -12.367 -5.98 1.147 1 98.88 56 LEU B O 1
ATOM 1696 N N . ALA B 1 57 ? -12.766 -8.156 0.808 1 98.81 57 ALA B N 1
ATOM 1697 C CA . ALA B 1 57 ? -13.578 -8.258 2.021 1 98.81 57 ALA B CA 1
ATOM 1698 C C . ALA B 1 57 ? -12.742 -7.938 3.262 1 98.81 57 ALA B C 1
ATOM 1700 O O . ALA B 1 57 ? -13.242 -7.328 4.207 1 98.81 57 ALA B O 1
ATOM 1701 N N . HIS B 1 58 ? -11.523 -8.398 3.283 1 98.5 58 HIS B N 1
ATOM 1702 C CA . HIS B 1 58 ? -10.602 -8.078 4.363 1 98.5 58 HIS B CA 1
ATOM 1703 C C . HIS B 1 58 ? -10.344 -6.578 4.453 1 98.5 58 HIS B C 1
ATOM 1705 O O . HIS B 1 58 ? -10.359 -6.004 5.543 1 98.5 58 HIS B O 1
ATOM 1711 N N . VAL B 1 59 ? -10.109 -5.934 3.318 1 98.44 59 VAL B N 1
ATOM 1712 C CA . VAL B 1 59 ? -9.953 -4.484 3.264 1 98.44 59 VAL B CA 1
ATOM 1713 C C . VAL B 1 59 ? -11.203 -3.805 3.818 1 98.44 59 VAL B C 1
ATOM 1715 O O . VAL B 1 59 ? -11.102 -2.881 4.629 1 98.44 59 VAL B O 1
ATOM 1718 N N . ASN B 1 60 ? -12.383 -4.262 3.373 1 98.69 60 ASN B N 1
ATOM 1719 C CA . ASN B 1 60 ? -13.641 -3.699 3.854 1 98.69 60 ASN B CA 1
ATOM 1720 C C . ASN B 1 60 ? -13.766 -3.814 5.371 1 98.69 60 ASN B C 1
ATOM 1722 O O . ASN B 1 60 ? -14.219 -2.879 6.031 1 98.69 60 ASN B O 1
ATOM 1726 N N . TRP B 1 61 ? -13.414 -4.941 5.902 1 98.25 61 TRP B N 1
ATOM 1727 C CA . TRP B 1 61 ? -13.5 -5.156 7.344 1 98.25 61 TRP B CA 1
ATOM 1728 C C . TRP B 1 61 ? -12.719 -4.086 8.102 1 98.25 61 TRP B C 1
ATOM 1730 O O . TRP B 1 61 ? -13.25 -3.451 9.016 1 98.25 61 TRP B O 1
ATOM 1740 N N . TRP B 1 62 ? -11.562 -3.875 7.719 1 97.25 62 TRP B N 1
ATOM 1741 C CA . TRP B 1 62 ? -10.688 -2.936 8.414 1 97.25 62 TRP B CA 1
ATOM 1742 C C . TRP B 1 62 ? -11.117 -1.496 8.148 1 97.25 62 TRP B C 1
ATOM 1744 O O . TRP B 1 62 ? -11.016 -0.64 9.031 1 97.25 62 TRP B O 1
ATOM 1754 N N . ASN B 1 63 ? -11.516 -1.219 6.859 1 97.88 63 ASN B N 1
ATOM 1755 C CA . ASN B 1 63 ? -12.055 0.111 6.594 1 97.88 63 ASN B CA 1
ATOM 1756 C C . ASN B 1 63 ? -13.266 0.415 7.473 1 97.88 63 ASN B C 1
ATOM 1758 O O . ASN B 1 63 ? -13.398 1.528 7.98 1 97.88 63 ASN B O 1
ATOM 1762 N N . ARG B 1 64 ? -14.141 -0.527 7.656 1 98.12 64 ARG B N 1
ATOM 1763 C CA . ARG B 1 64 ? -15.289 -0.351 8.539 1 98.12 64 ARG B CA 1
ATOM 1764 C C . ARG B 1 64 ? -14.844 -0.113 9.977 1 98.12 64 ARG B C 1
ATOM 1766 O O . ARG B 1 64 ? -15.375 0.766 10.656 1 98.12 64 ARG B O 1
ATOM 1773 N N . TRP B 1 65 ? -13.945 -0.903 10.445 1 97.75 65 TRP B N 1
ATOM 1774 C CA . TRP B 1 65 ? -13.414 -0.76 11.797 1 97.75 65 TRP B CA 1
ATOM 1775 C C . TRP B 1 65 ? -12.859 0.644 12.023 1 97.75 65 TRP B C 1
ATOM 1777 O O . TRP B 1 65 ? -13.172 1.289 13.023 1 97.75 65 TRP B O 1
ATOM 1787 N N . MET B 1 66 ? -12.055 1.105 11.102 1 97.31 66 MET B N 1
ATOM 1788 C CA . MET B 1 66 ? -11.477 2.447 11.156 1 97.31 66 MET B CA 1
ATOM 1789 C C . MET B 1 66 ? -12.578 3.506 11.203 1 97.31 66 MET B C 1
ATOM 1791 O O . MET B 1 66 ? -12.531 4.418 12.031 1 97.31 66 MET B O 1
ATOM 1795 N N . LEU B 1 67 ? -13.539 3.375 10.312 1 98.19 67 LEU B N 1
ATOM 1796 C CA . LEU B 1 67 ? -14.625 4.344 10.234 1 98.19 67 LEU B CA 1
ATOM 1797 C C . LEU B 1 67 ? -15.445 4.352 11.523 1 98.19 67 LEU B C 1
ATOM 1799 O O . LEU B 1 67 ? -15.875 5.406 11.984 1 98.19 67 LEU B O 1
ATOM 1803 N N . ASP B 1 68 ? -15.656 3.186 12.086 1 98.31 68 ASP B N 1
ATOM 1804 C CA . ASP B 1 68 ? -16.359 3.113 13.359 1 98.31 68 ASP B CA 1
ATOM 1805 C C . ASP B 1 68 ? -15.633 3.906 14.438 1 98.31 68 ASP B C 1
ATOM 1807 O O . ASP B 1 68 ? -16.266 4.633 15.211 1 98.31 68 ASP B O 1
ATOM 1811 N N . ILE B 1 69 ? -14.344 3.777 14.539 1 98.12 69 ILE B N 1
ATOM 1812 C CA . ILE B 1 69 ? -13.539 4.527 15.5 1 98.12 69 ILE B CA 1
ATOM 1813 C C . ILE B 1 69 ? -13.734 6.023 15.281 1 98.12 69 ILE B C 1
ATOM 1815 O O . ILE B 1 69 ? -13.984 6.773 16.234 1 98.12 69 ILE B O 1
ATOM 1819 N N . ILE B 1 70 ? -13.625 6.453 14.047 1 97.25 70 ILE B N 1
ATOM 1820 C CA . ILE B 1 70 ? -13.703 7.871 13.703 1 97.25 70 ILE B CA 1
ATOM 1821 C C . ILE B 1 70 ? -15.102 8.398 14 1 97.25 70 ILE B C 1
ATOM 1823 O O . ILE B 1 70 ? -15.25 9.461 14.609 1 97.25 70 ILE B O 1
ATOM 1827 N N . GLU B 1 71 ? -16.094 7.73 13.633 1 97.62 71 GLU B N 1
ATOM 1828 C CA . GLU B 1 71 ? -17.469 8.195 13.711 1 97.62 71 GLU B CA 1
ATOM 1829 C C . GLU B 1 71 ? -18 8.117 15.148 1 97.62 71 GLU B C 1
ATOM 1831 O O . GLU B 1 71 ? -18.781 8.969 15.57 1 97.62 71 GLU B O 1
ATOM 1836 N N . MET B 1 72 ? -17.531 7.16 15.938 1 97.44 72 MET B N 1
ATOM 1837 C CA . MET B 1 72 ? -17.922 7.051 17.344 1 97.44 72 MET B CA 1
ATOM 1838 C C . MET B 1 72 ? -17.078 7.957 18.219 1 97.44 72 MET B C 1
ATOM 1840 O O . MET B 1 72 ? -17.438 8.25 19.359 1 97.44 72 MET B O 1
ATOM 1844 N N . GLY B 1 73 ? -15.922 8.273 17.75 1 96 73 GLY B N 1
ATOM 1845 C CA . GLY B 1 73 ? -15.039 9.172 18.469 1 96 73 GLY B CA 1
ATOM 1846 C C . GLY B 1 73 ? -14.312 8.5 19.625 1 96 73 GLY B C 1
ATOM 1847 O O . GLY B 1 73 ? -13.961 9.156 20.609 1 96 73 GLY B O 1
ATOM 1848 N N . GLN B 1 74 ? -14.172 7.215 19.516 1 95.62 74 GLN B N 1
ATOM 1849 C CA . GLN B 1 74 ? -13.477 6.492 20.562 1 95.62 74 GLN B CA 1
ATOM 1850 C C . GLN B 1 74 ? -12.805 5.23 20.031 1 95.62 74 GLN B C 1
ATOM 1852 O O . GLN B 1 74 ? -13.281 4.637 19.062 1 95.62 74 GLN B O 1
ATOM 1857 N N . ALA B 1 75 ? -11.789 4.809 20.703 1 96.56 75 ALA B N 1
ATOM 1858 C CA . ALA B 1 75 ? -11.07 3.594 20.328 1 96.56 75 ALA B CA 1
ATOM 1859 C C . ALA B 1 75 ? -11.945 2.357 20.5 1 96.56 75 ALA B C 1
ATOM 1861 O O . ALA B 1 75 ? -12.797 2.309 21.391 1 96.56 75 ALA B O 1
ATOM 1862 N N . LEU B 1 76 ? -11.805 1.429 19.656 1 96.31 76 LEU B N 1
ATOM 1863 C CA . LEU B 1 76 ? -12.438 0.116 19.734 1 96.31 76 LEU B CA 1
ATOM 1864 C C . LEU B 1 76 ? -11.398 -0.973 19.969 1 96.31 76 LEU B C 1
ATOM 1866 O O . LEU B 1 76 ? -10.242 -0.838 19.562 1 96.31 76 LEU B O 1
ATOM 1870 N N . PRO B 1 77 ? -11.852 -2.025 20.672 1 94.44 77 PRO B N 1
ATOM 1871 C CA . PRO B 1 77 ? -10.906 -3.133 20.844 1 94.44 77 PRO B CA 1
ATOM 1872 C C . PRO B 1 77 ? -10.516 -3.783 19.516 1 94.44 77 PRO B C 1
ATOM 1874 O O . PRO B 1 77 ? -11.344 -3.881 18.609 1 94.44 77 PRO B O 1
ATOM 1877 N N . TYR B 1 78 ? -9.289 -4.195 19.5 1 91.12 78 TYR B N 1
ATOM 1878 C CA . TYR B 1 78 ? -8.859 -4.992 18.359 1 91.12 78 TYR B CA 1
ATOM 1879 C C . TYR B 1 78 ? -9.539 -6.355 18.359 1 91.12 78 TYR B C 1
ATOM 1881 O O . TYR B 1 78 ? -9.898 -6.879 19.406 1 91.12 78 TYR B O 1
ATOM 1889 N N . PRO B 1 79 ? -9.633 -6.887 17.125 1 91.56 79 PRO B N 1
ATOM 1890 C CA . PRO B 1 79 ? -10.156 -8.258 17.094 1 91.56 79 PRO B CA 1
ATOM 1891 C C . PRO B 1 79 ? -9.25 -9.25 17.828 1 91.56 79 PRO B C 1
ATOM 1893 O O . PRO B 1 79 ? -8.023 -9.117 17.781 1 91.56 79 PRO B O 1
ATOM 1896 N N . PRO B 1 80 ? -9.812 -10.25 18.484 1 90.31 80 PRO B N 1
ATOM 1897 C CA . PRO B 1 80 ? -9.008 -11.195 19.266 1 90.31 80 PRO B CA 1
ATOM 1898 C C . PRO B 1 80 ? -8.062 -12.023 18.391 1 90.31 80 PRO B C 1
ATOM 1900 O O . PRO B 1 80 ? -6.977 -12.391 18.844 1 90.31 80 PRO B O 1
ATOM 1903 N N . HIS B 1 81 ? -8.57 -12.328 17.172 1 89.62 81 HIS B N 1
ATOM 1904 C CA . HIS B 1 81 ? -7.746 -13.109 16.25 1 89.62 81 HIS B CA 1
ATOM 1905 C C . HIS B 1 81 ? -7.703 -12.469 14.867 1 89.62 81 HIS B C 1
ATOM 1907 O O . HIS B 1 81 ? -8.703 -11.93 14.398 1 89.62 81 HIS B O 1
ATOM 1913 N N . ALA B 1 82 ? -6.512 -12.625 14.242 1 86.62 82 ALA B N 1
ATOM 1914 C CA . ALA B 1 82 ? -6.363 -12.125 12.883 1 86.62 82 ALA B CA 1
ATOM 1915 C C . ALA B 1 82 ? -7.41 -12.727 11.953 1 86.62 82 ALA B C 1
ATOM 1917 O O . ALA B 1 82 ? -7.93 -12.047 11.07 1 86.62 82 ALA B O 1
ATOM 1918 N N . ALA B 1 83 ? -7.688 -13.984 12.211 1 90.5 83 ALA B N 1
ATOM 1919 C CA . ALA B 1 83 ? -8.617 -14.727 11.359 1 90.5 83 ALA B CA 1
ATOM 1920 C C . ALA B 1 83 ? -10.008 -14.086 11.375 1 90.5 83 ALA B C 1
ATOM 1922 O O . ALA B 1 83 ? -10.766 -14.203 10.414 1 90.5 83 ALA B O 1
ATOM 1923 N N . ASP B 1 84 ? -10.305 -13.305 12.398 1 93.75 84 ASP B N 1
ATOM 1924 C CA . ASP B 1 84 ? -11.617 -12.672 12.547 1 93.75 84 ASP B CA 1
ATOM 1925 C C . ASP B 1 84 ? -11.805 -11.562 11.516 1 93.75 84 ASP B C 1
ATOM 1927 O O . ASP B 1 84 ? -12.93 -11.109 11.281 1 93.75 84 ASP B O 1
ATOM 1931 N N . THR B 1 85 ? -10.773 -11.172 10.867 1 95.75 85 THR B N 1
ATOM 1932 C CA . THR B 1 85 ? -10.859 -10.031 9.961 1 95.75 85 THR B CA 1
ATOM 1933 C C . THR B 1 85 ? -10.891 -10.492 8.508 1 95.75 85 THR B C 1
ATOM 1935 O O . THR B 1 85 ? -10.82 -9.672 7.59 1 95.75 85 THR B O 1
ATOM 1938 N N . TRP B 1 86 ? -10.961 -11.758 8.359 1 96.94 86 TRP B N 1
ATOM 1939 C CA . TRP B 1 86 ? -11.047 -12.375 7.039 1 96.94 86 TRP B CA 1
ATOM 1940 C C . TRP B 1 86 ? -12.398 -13.047 6.844 1 96.94 86 TRP B C 1
ATOM 1942 O O . TRP B 1 86 ? -12.508 -14.273 6.926 1 96.94 86 TRP B O 1
ATOM 1952 N N . PRO B 1 87 ? -13.406 -12.25 6.445 1 96.06 87 PRO B N 1
ATOM 1953 C CA . PRO B 1 87 ? -14.727 -12.852 6.242 1 96.06 87 PRO B CA 1
ATOM 1954 C C . PRO B 1 87 ? -14.734 -13.906 5.141 1 96.06 87 PRO B C 1
ATOM 1956 O O . PRO B 1 87 ? -14 -13.781 4.156 1 96.06 87 PRO B O 1
ATOM 1959 N N . GLN B 1 88 ? -15.547 -14.914 5.328 1 96.5 88 GLN B N 1
ATOM 1960 C CA . GLN B 1 88 ? -15.742 -15.914 4.289 1 96.5 88 GLN B CA 1
ATOM 1961 C C . GLN B 1 88 ? -16.672 -15.398 3.191 1 96.5 88 GLN B C 1
ATOM 1963 O O . GLN B 1 88 ? -17.828 -15.062 3.455 1 96.5 88 GLN B O 1
ATOM 1968 N N . VAL B 1 89 ? -16.094 -15.289 1.949 1 98.31 89 VAL B N 1
ATOM 1969 C CA . VAL B 1 89 ? -16.875 -14.805 0.815 1 98.31 89 VAL B CA 1
ATOM 1970 C C . VAL B 1 89 ? -16.594 -15.672 -0.409 1 98.31 89 VAL B C 1
ATOM 1972 O O . VAL B 1 89 ? -15.516 -16.25 -0.531 1 98.31 89 VAL B O 1
ATOM 1975 N N . GLY B 1 90 ? -17.609 -15.805 -1.249 1 98 90 GLY B N 1
ATOM 1976 C CA . GLY B 1 90 ? -17.5 -16.547 -2.496 1 98 90 GLY B CA 1
ATOM 1977 C C . GLY B 1 90 ? -18.031 -15.773 -3.693 1 98 90 GLY B C 1
ATOM 1978 O O . GLY B 1 90 ? -18.203 -14.555 -3.623 1 98 90 GLY B O 1
ATOM 1979 N N . ALA B 1 91 ? -18.188 -16.5 -4.781 1 98.56 91 ALA B N 1
ATOM 1980 C CA . ALA B 1 91 ? -18.609 -15.883 -6.031 1 98.56 91 ALA B CA 1
ATOM 1981 C C . ALA B 1 91 ? -19.938 -15.141 -5.859 1 98.56 91 ALA B C 1
ATOM 1983 O O . ALA B 1 91 ? -20.109 -14.047 -6.398 1 98.56 91 ALA B O 1
ATOM 1984 N N . GLY B 1 92 ? -20.844 -15.68 -5.141 1 98.56 92 GLY B N 1
ATOM 1985 C CA . GLY B 1 92 ? -22.156 -15.086 -4.945 1 98.56 92 GLY B CA 1
ATOM 1986 C C . GLY B 1 92 ? -22.109 -13.789 -4.156 1 98.56 92 GLY B C 1
ATOM 1987 O O . GLY B 1 92 ? -23.078 -13.031 -4.141 1 98.56 92 GLY B O 1
ATOM 1988 N N . ASP B 1 93 ? -21.016 -13.461 -3.486 1 98.75 93 ASP B N 1
ATOM 1989 C CA . ASP B 1 93 ? -20.891 -12.297 -2.611 1 98.75 93 ASP B CA 1
ATOM 1990 C C . ASP B 1 93 ? -20.172 -11.156 -3.322 1 98.75 93 ASP B C 1
ATOM 1992 O O . ASP B 1 93 ? -20.125 -10.031 -2.812 1 98.75 93 ASP B O 1
ATOM 1996 N N . TRP B 1 94 ? -19.625 -11.344 -4.488 1 98.69 94 TRP B N 1
ATOM 1997 C CA . TRP B 1 94 ? -18.703 -10.414 -5.133 1 98.69 94 TRP B CA 1
ATOM 1998 C C . TRP B 1 94 ? -19.344 -9.047 -5.336 1 98.69 94 TRP B C 1
ATOM 2000 O O . TRP B 1 94 ? -18.766 -8.016 -4.992 1 98.69 94 TRP B O 1
ATOM 2010 N N . GLY B 1 95 ? -20.531 -9.039 -5.891 1 98.5 95 GLY B N 1
ATOM 2011 C CA . GLY B 1 95 ? -21.234 -7.777 -6.09 1 98.5 95 GLY B CA 1
ATOM 2012 C C . GLY B 1 95 ? -21.375 -6.973 -4.812 1 98.5 95 GLY B C 1
ATOM 2013 O O . GLY B 1 95 ? -21.109 -5.77 -4.801 1 98.5 95 GLY B O 1
ATOM 2014 N N . ASN B 1 96 ? -21.812 -7.609 -3.779 1 98.69 96 ASN B N 1
ATOM 2015 C CA . ASN B 1 96 ? -22.016 -6.941 -2.496 1 98.69 96 ASN B CA 1
ATOM 2016 C C . ASN B 1 96 ? -20.688 -6.461 -1.905 1 98.69 96 ASN B C 1
ATOM 2018 O O . ASN B 1 96 ? -20.625 -5.367 -1.345 1 98.69 96 ASN B O 1
ATOM 2022 N N . VAL B 1 97 ? -19.672 -7.309 -1.954 1 98.81 97 VAL B N 1
ATOM 2023 C CA . VAL B 1 97 ? -18.359 -6.949 -1.431 1 98.81 97 VAL B CA 1
ATOM 2024 C C . VAL B 1 97 ? -17.828 -5.715 -2.162 1 98.81 97 VAL B C 1
ATOM 2026 O O . VAL B 1 97 ? -17.344 -4.777 -1.531 1 98.81 97 VAL B O 1
ATOM 2029 N N . LYS B 1 98 ? -17.938 -5.746 -3.467 1 98.75 98 LYS B N 1
ATOM 2030 C CA . LYS B 1 98 ? -17.484 -4.621 -4.281 1 98.75 98 LYS B CA 1
ATOM 2031 C C . LYS B 1 98 ? -18.266 -3.355 -3.955 1 98.75 98 LYS B C 1
ATOM 2033 O O . LYS B 1 98 ? -17.688 -2.285 -3.77 1 98.75 98 LYS B O 1
ATOM 2038 N N . ASN B 1 99 ? -19.562 -3.43 -3.891 1 98.69 99 ASN B N 1
ATOM 2039 C CA . ASN B 1 99 ? -20.406 -2.283 -3.557 1 98.69 99 ASN B CA 1
ATOM 2040 C C . ASN B 1 99 ? -20.062 -1.728 -2.174 1 98.69 99 ASN B C 1
ATOM 2042 O O . ASN B 1 99 ? -20.031 -0.511 -1.981 1 98.69 99 ASN B O 1
ATOM 2046 N N . GLU B 1 100 ? -19.922 -2.619 -1.236 1 98.75 100 GLU B N 1
ATOM 2047 C CA . GLU B 1 100 ? -19.547 -2.189 0.109 1 98.75 100 GLU B CA 1
ATOM 2048 C C . GLU B 1 100 ? -18.25 -1.387 0.094 1 98.75 100 GLU B C 1
ATOM 2050 O O . GLU B 1 100 ? -18.125 -0.372 0.785 1 98.75 100 GLU B O 1
ATOM 2055 N N . PHE B 1 101 ? -17.297 -1.864 -0.649 1 98.81 101 PHE B N 1
ATOM 2056 C CA . PHE B 1 101 ? -16.031 -1.143 -0.745 1 98.81 101 PHE B CA 1
ATOM 2057 C C . PHE B 1 101 ? -16.266 0.295 -1.193 1 98.81 101 PHE B C 1
ATOM 2059 O O . PHE B 1 101 ? -15.734 1.232 -0.585 1 98.81 101 PHE B O 1
ATOM 2066 N N . TYR B 1 102 ? -17.047 0.482 -2.217 1 98.31 102 TYR B N 1
ATOM 2067 C CA . TYR B 1 102 ? -17.297 1.816 -2.756 1 98.31 102 TYR B CA 1
ATOM 2068 C C . TYR B 1 102 ? -18.094 2.666 -1.772 1 98.31 102 TYR B C 1
ATOM 2070 O O . TYR B 1 102 ? -17.875 3.879 -1.678 1 98.31 102 TYR B O 1
ATOM 2078 N N . GLU B 1 103 ? -18.984 2.08 -1.065 1 98.38 103 GLU B N 1
ATOM 2079 C CA . GLU B 1 103 ? -19.719 2.801 -0.027 1 98.38 103 GLU B CA 1
ATOM 2080 C C . GLU B 1 103 ? -18.781 3.268 1.084 1 98.38 103 GLU B C 1
ATOM 2082 O O . GLU B 1 103 ? -18.891 4.402 1.555 1 98.38 103 GLU B O 1
ATOM 2087 N N . LEU B 1 104 ? -17.938 2.375 1.526 1 98.25 104 LEU B N 1
ATOM 2088 C CA . LEU B 1 104 ? -16.953 2.73 2.551 1 98.25 104 LEU B CA 1
ATOM 2089 C C . LEU B 1 104 ? -16.031 3.828 2.055 1 98.25 104 LEU B C 1
ATOM 2091 O O . LEU B 1 104 ? -15.703 4.758 2.799 1 98.25 104 LEU B O 1
ATOM 2095 N N . LEU B 1 105 ? -15.609 3.736 0.774 1 96.69 105 LEU B N 1
ATOM 2096 C CA . LEU B 1 105 ? -14.758 4.762 0.185 1 96.69 105 LEU B CA 1
ATOM 2097 C C . LEU B 1 105 ? -15.438 6.125 0.215 1 96.69 105 LEU B C 1
ATOM 2099 O O . LEU B 1 105 ? -14.805 7.133 0.524 1 96.69 105 LEU B O 1
ATOM 2103 N N . ALA B 1 106 ? -16.688 6.172 -0.128 1 96.06 106 ALA B N 1
ATOM 2104 C CA . ALA B 1 106 ? -17.438 7.422 -0.098 1 96.06 106 ALA B CA 1
ATOM 2105 C C . ALA B 1 106 ? -17.469 8.008 1.311 1 96.06 106 ALA B C 1
ATOM 2107 O O . ALA B 1 106 ? -17.328 9.219 1.491 1 96.06 106 ALA B O 1
ATOM 2108 N N . ARG B 1 107 ? -17.672 7.16 2.27 1 96.44 107 ARG B N 1
ATOM 2109 C CA . ARG B 1 107 ? -17.672 7.609 3.656 1 96.44 107 ARG B CA 1
ATOM 2110 C C . ARG B 1 107 ? -16.281 8.109 4.07 1 96.44 107 ARG B C 1
ATOM 2112 O O . ARG B 1 107 ? -16.156 9.117 4.758 1 96.44 107 ARG B O 1
ATOM 2119 N N . ILE B 1 108 ? -15.266 7.418 3.699 1 96.31 108 ILE B N 1
ATOM 2120 C CA . ILE B 1 108 ? -13.891 7.812 3.994 1 96.31 108 ILE B CA 1
ATOM 2121 C C . ILE B 1 108 ? -13.617 9.195 3.408 1 96.31 108 ILE B C 1
ATOM 2123 O O . ILE B 1 108 ? -13 10.039 4.059 1 96.31 108 ILE B O 1
ATOM 2127 N N . ASP B 1 109 ? -14.094 9.461 2.188 1 92.75 109 ASP B N 1
ATOM 2128 C CA . ASP B 1 109 ? -13.906 10.75 1.538 1 92.75 109 ASP B CA 1
ATOM 2129 C C . ASP B 1 109 ? -14.445 11.891 2.406 1 92.75 109 ASP B C 1
ATOM 2131 O O . ASP B 1 109 ? -13.828 12.953 2.502 1 92.75 109 ASP B O 1
ATOM 2135 N N . THR B 1 110 ? -15.531 11.672 3.021 1 92.62 110 THR B N 1
ATOM 2136 C CA . THR B 1 110 ? -16.156 12.695 3.852 1 92.62 110 THR B CA 1
ATOM 2137 C C . THR B 1 110 ? -15.297 12.992 5.074 1 92.62 110 THR B C 1
ATOM 2139 O O . THR B 1 110 ? -15.227 14.141 5.523 1 92.62 110 THR B O 1
ATOM 2142 N N . HIS B 1 111 ? -14.633 11.992 5.594 1 92.94 111 HIS B N 1
ATOM 2143 C CA . HIS B 1 111 ? -13.836 12.172 6.801 1 92.94 111 HIS B CA 1
ATOM 2144 C C . HIS B 1 111 ? -12.438 12.68 6.469 1 92.94 111 HIS B C 1
ATOM 2146 O O . HIS B 1 111 ? -11.789 13.305 7.309 1 92.94 111 HIS B O 1
ATOM 2152 N N . ALA B 1 112 ? -11.984 12.398 5.266 1 88.62 112 ALA B N 1
ATOM 2153 C CA . ALA B 1 112 ? -10.656 12.836 4.84 1 88.62 112 ALA B CA 1
ATOM 2154 C C . ALA B 1 112 ? -10.617 14.344 4.629 1 88.62 112 ALA B C 1
ATOM 2156 O O . ALA B 1 112 ? -9.547 14.938 4.555 1 88.62 112 ALA B O 1
ATOM 2157 N N . ALA B 1 113 ? -11.734 15.016 4.574 1 82.56 113 ALA B N 1
ATOM 2158 C CA . ALA B 1 113 ? -11.828 16.453 4.328 1 82.56 113 ALA B CA 1
ATOM 2159 C C . ALA B 1 113 ? -12.148 17.219 5.609 1 82.56 113 ALA B C 1
ATOM 2161 O O . ALA B 1 113 ? -12.383 18.422 5.578 1 82.56 113 ALA B O 1
ATOM 2162 N N . ARG B 1 114 ? -12.125 16.547 6.688 1 84.56 114 ARG B N 1
ATOM 2163 C CA . ARG B 1 114 ? -12.461 17.156 7.965 1 84.56 114 ARG B CA 1
ATOM 2164 C C . ARG B 1 114 ? -11.391 18.172 8.383 1 84.56 114 ARG B C 1
ATOM 2166 O O . ARG B 1 114 ? -10.203 17.969 8.125 1 84.56 114 ARG B O 1
ATOM 2173 N N . PRO B 1 115 ? -11.805 19.172 9.141 1 82.56 115 PRO B N 1
ATOM 2174 C CA . PRO B 1 115 ? -10.844 20.172 9.602 1 82.56 115 PRO B CA 1
ATOM 2175 C C . PRO B 1 115 ? -10.062 19.719 10.828 1 82.56 115 PRO B C 1
ATOM 2177 O O . PRO B 1 115 ? -9.023 20.312 11.148 1 82.56 115 PRO B O 1
ATOM 2180 N N . ASP B 1 116 ? -10.523 18.703 11.547 1 87.5 116 ASP B N 1
ATOM 2181 C CA . ASP B 1 116 ? -9.883 18.312 12.805 1 87.5 116 ASP B CA 1
ATOM 2182 C C . ASP B 1 116 ? -9.102 17.016 12.641 1 87.5 116 ASP B C 1
ATOM 2184 O O . ASP B 1 116 ? -9.156 16.141 13.508 1 87.5 116 ASP B O 1
ATOM 2188 N N . LEU B 1 117 ? -8.422 16.844 11.523 1 87.5 117 LEU B N 1
ATOM 2189 C CA . LEU B 1 117 ? -7.629 15.648 11.234 1 87.5 117 LEU B CA 1
ATOM 2190 C C . LEU B 1 117 ? -6.57 15.422 12.305 1 87.5 117 LEU B C 1
ATOM 2192 O O . LEU B 1 117 ? -6.105 14.297 12.5 1 87.5 117 LEU B O 1
ATOM 2196 N N . ALA B 1 118 ? -6.234 16.438 13.047 1 84.75 118 ALA B N 1
ATOM 2197 C CA . ALA B 1 118 ? -5.184 16.359 14.055 1 84.75 118 ALA B CA 1
ATOM 2198 C C . ALA B 1 118 ? -5.746 15.906 15.398 1 84.75 118 ALA B C 1
ATOM 2200 O O . ALA B 1 118 ? -4.996 15.648 16.344 1 84.75 118 ALA B O 1
ATOM 2201 N N . SER B 1 119 ? -7.031 15.75 15.508 1 89.5 119 SER B N 1
ATOM 2202 C CA . SER B 1 119 ? -7.648 15.336 16.766 1 89.5 119 SER B CA 1
ATOM 2203 C C . SER B 1 119 ? -7.41 13.852 17.031 1 89.5 119 SER B C 1
ATOM 2205 O O . SER B 1 119 ? -7.602 13.016 16.141 1 89.5 119 SER B O 1
ATOM 2207 N N . PRO B 1 120 ? -6.988 13.57 18.297 1 92.06 120 PRO B N 1
ATOM 2208 C CA . PRO B 1 120 ? -6.848 12.156 18.656 1 92.06 120 PRO B CA 1
ATOM 2209 C C . PRO B 1 120 ? -8.188 11.422 18.688 1 92.06 120 PRO B C 1
ATOM 2211 O O . PRO B 1 120 ? -9.203 11.992 19.094 1 92.06 120 PRO B O 1
ATOM 2214 N N . VAL B 1 121 ? -8.211 10.156 18.203 1 94.69 121 VAL B N 1
ATOM 2215 C CA . VAL B 1 121 ? -9.469 9.422 18.188 1 94.69 121 VAL B CA 1
ATOM 2216 C C . VAL B 1 121 ? -9.227 7.961 18.562 1 94.69 121 VAL B C 1
ATOM 2218 O O . VAL B 1 121 ? -10.109 7.293 19.094 1 94.69 121 VAL B O 1
ATOM 2221 N N . ASN B 1 122 ? -8.211 7.355 18.25 1 94.25 122 ASN B N 1
ATOM 2222 C CA . ASN B 1 122 ? -7.77 6.02 18.641 1 94.25 122 ASN B CA 1
ATOM 2223 C C . ASN B 1 122 ? -6.59 6.074 19.609 1 94.25 122 ASN B C 1
ATOM 2225 O O . ASN B 1 122 ? -5.445 5.848 19.203 1 94.25 122 ASN B O 1
ATOM 2229 N N . HIS B 1 123 ? -6.898 6.309 20.859 1 93 123 HIS B N 1
ATOM 2230 C CA . HIS B 1 123 ? -5.891 6.66 21.859 1 93 123 HIS B CA 1
ATOM 2231 C C . HIS B 1 123 ? -5.113 7.902 21.438 1 93 123 HIS B C 1
ATOM 2233 O O . HIS B 1 123 ? -5.699 8.969 21.25 1 93 123 HIS B O 1
ATOM 2239 N N . GLU B 1 124 ? -3.824 7.773 21.094 1 88.88 124 GLU B N 1
ATOM 2240 C CA . GLU B 1 124 ? -3.039 8.945 20.734 1 88.88 124 GLU B CA 1
ATOM 2241 C C . GLU B 1 124 ? -3.006 9.141 19.219 1 88.88 124 GLU B C 1
ATOM 2243 O O . GLU B 1 124 ? -2.592 10.195 18.734 1 88.88 124 GLU B O 1
ATOM 2248 N N . GLU B 1 125 ? -3.477 8.242 18.516 1 89.94 125 GLU B N 1
ATOM 2249 C CA . GLU B 1 125 ? -3.49 8.336 17.062 1 89.94 125 GLU B CA 1
ATOM 2250 C C . GLU B 1 125 ? -4.578 9.297 16.578 1 89.94 125 GLU B C 1
ATOM 2252 O O . GLU B 1 125 ? -5.73 9.195 17 1 89.94 125 GLU B O 1
ATOM 2257 N N . THR B 1 126 ? -4.223 10.211 15.75 1 89.75 126 THR B N 1
ATOM 2258 C CA . THR B 1 126 ? -5.156 11.211 15.258 1 89.75 126 THR B CA 1
ATOM 2259 C C . THR B 1 126 ? -6.012 10.656 14.125 1 89.75 126 THR B C 1
ATOM 2261 O O . THR B 1 126 ? -5.703 9.594 13.57 1 89.75 126 THR B O 1
ATOM 2264 N N . ILE B 1 127 ? -7.086 11.383 13.797 1 92.06 127 ILE B N 1
ATOM 2265 C CA . ILE B 1 127 ? -7.969 11.008 12.695 1 92.06 127 ILE B CA 1
ATOM 2266 C C . ILE B 1 127 ? -7.16 10.898 11.406 1 92.06 127 ILE B C 1
ATOM 2268 O O . ILE B 1 127 ? -7.281 9.914 10.664 1 92.06 127 ILE B O 1
ATOM 2272 N N . GLY B 1 128 ? -6.281 11.867 11.148 1 88.38 128 GLY B N 1
ATOM 2273 C CA . GLY B 1 128 ? -5.449 11.859 9.961 1 88.38 128 GLY B CA 1
ATOM 2274 C C . GLY B 1 128 ? -4.48 10.695 9.914 1 88.38 128 GLY B C 1
ATOM 2275 O O . GLY B 1 128 ? -4.285 10.086 8.859 1 88.38 128 GLY B O 1
ATOM 2276 N N . GLU B 1 129 ? -3.896 10.367 11.047 1 87.5 129 GLU B N 1
ATOM 2277 C CA . GLU B 1 129 ? -2.967 9.242 11.125 1 87.5 129 GLU B CA 1
ATOM 2278 C C . GLU B 1 129 ? -3.678 7.918 10.867 1 87.5 129 GLU B C 1
ATOM 2280 O O . GLU B 1 129 ? -3.152 7.051 10.164 1 87.5 129 GLU B O 1
ATOM 2285 N N . LEU B 1 130 ? -4.828 7.805 11.461 1 92.19 130 LEU B N 1
ATOM 2286 C CA . LEU B 1 130 ? -5.613 6.59 11.273 1 92.19 130 LEU B CA 1
ATOM 2287 C C . LEU B 1 130 ? -5.988 6.41 9.805 1 92.19 130 LEU B C 1
ATOM 2289 O O . LEU B 1 130 ? -5.809 5.328 9.242 1 92.19 130 LEU B O 1
ATOM 2293 N N . LEU B 1 131 ? -6.41 7.492 9.18 1 93 131 LEU B N 1
ATOM 2294 C CA . LEU B 1 131 ? -6.766 7.453 7.766 1 93 131 LEU B CA 1
ATOM 2295 C C . LEU B 1 131 ? -5.559 7.09 6.91 1 93 131 LEU B C 1
ATOM 2297 O O . LEU B 1 131 ? -5.66 6.266 5.996 1 93 131 LEU B O 1
ATOM 2301 N N . ALA B 1 132 ? -4.434 7.641 7.203 1 89.81 132 ALA B N 1
ATOM 2302 C CA . ALA B 1 132 ? -3.227 7.363 6.426 1 89.81 132 ALA B CA 1
ATOM 2303 C C . ALA B 1 132 ? -2.805 5.902 6.57 1 89.81 132 ALA B C 1
ATOM 2305 O O . ALA B 1 132 ? -2.406 5.27 5.59 1 89.81 132 ALA B O 1
ATOM 2306 N N . ASP B 1 133 ? -2.898 5.406 7.742 1 91.44 133 ASP B N 1
ATOM 2307 C CA . ASP B 1 133 ? -2.525 4.016 7.992 1 91.44 133 ASP B CA 1
ATOM 2308 C C . ASP B 1 133 ? -3.389 3.059 7.176 1 91.44 133 ASP B C 1
ATOM 2310 O O . ASP B 1 133 ? -2.879 2.105 6.582 1 91.44 133 ASP B O 1
ATOM 2314 N N . PHE B 1 134 ? -4.578 3.307 7.145 1 94.25 134 PHE B N 1
ATOM 2315 C CA . PHE B 1 134 ? -5.461 2.365 6.469 1 94.25 134 PHE B CA 1
ATOM 2316 C C . PHE B 1 134 ? -5.469 2.613 4.965 1 94.25 134 PHE B C 1
ATOM 2318 O O . PHE B 1 134 ? -5.852 1.738 4.188 1 94.25 134 PHE B O 1
ATOM 2325 N N . ALA B 1 135 ? -5.055 3.816 4.535 1 94.06 135 ALA B N 1
ATOM 2326 C CA . ALA B 1 135 ? -4.738 3.979 3.117 1 94.06 135 ALA B CA 1
ATOM 2327 C C . ALA B 1 135 ? -3.576 3.08 2.705 1 94.06 135 ALA B C 1
ATOM 2329 O O . ALA B 1 135 ? -3.609 2.463 1.64 1 94.06 135 ALA B O 1
ATOM 2330 N N . LEU B 1 136 ? -2.566 2.994 3.584 1 93.5 136 LEU B N 1
ATOM 2331 C CA . LEU B 1 136 ? -1.443 2.096 3.336 1 93.5 136 LEU B CA 1
ATOM 2332 C C . LEU B 1 136 ? -1.908 0.644 3.291 1 93.5 136 LEU B C 1
ATOM 2334 O O . LEU B 1 136 ? -1.486 -0.121 2.42 1 93.5 136 LEU B O 1
ATOM 2338 N N . HIS B 1 137 ? -2.748 0.293 4.246 1 96.06 137 HIS B N 1
ATOM 2339 C CA . HIS B 1 137 ? -3.299 -1.057 4.297 1 96.06 137 HIS B CA 1
ATOM 2340 C C . HIS B 1 137 ? -4.051 -1.391 3.012 1 96.06 137 HIS B C 1
ATOM 2342 O O . HIS B 1 137 ? -3.885 -2.479 2.455 1 96.06 137 HIS B O 1
ATOM 2348 N N . THR B 1 138 ? -4.82 -0.454 2.574 1 96.69 138 THR B N 1
ATOM 2349 C CA . THR B 1 138 ? -5.57 -0.631 1.336 1 96.69 138 THR B CA 1
ATOM 2350 C C . THR B 1 138 ? -4.625 -0.78 0.146 1 96.69 138 THR B C 1
ATOM 2352 O O . THR B 1 138 ? -4.77 -1.706 -0.655 1 96.69 138 THR B O 1
ATOM 2355 N N . ALA B 1 139 ? -3.648 0.088 0.036 1 95.5 139 ALA B N 1
ATOM 2356 C CA . ALA B 1 139 ? -2.668 0.013 -1.045 1 95.5 139 ALA B CA 1
ATOM 2357 C C . ALA B 1 139 ? -1.961 -1.339 -1.052 1 95.5 139 ALA B C 1
ATOM 2359 O O . ALA B 1 139 ? -1.78 -1.946 -2.109 1 95.5 139 ALA B O 1
ATOM 2360 N N . HIS B 1 140 ? -1.607 -1.789 0.123 1 96.5 140 HIS B N 1
ATOM 2361 C CA . HIS B 1 140 ? -0.923 -3.064 0.295 1 96.5 140 HIS B CA 1
ATOM 2362 C C . HIS B 1 140 ? -1.757 -4.215 -0.258 1 96.5 140 HIS B C 1
ATOM 2364 O O . HIS B 1 140 ? -1.274 -5 -1.077 1 96.5 140 HIS B O 1
ATOM 2370 N N . HIS B 1 141 ? -2.938 -4.281 0.125 1 97.75 141 HIS B N 1
ATOM 2371 C CA . HIS B 1 141 ? -3.777 -5.406 -0.28 1 97.75 141 HIS B CA 1
ATOM 2372 C C . HIS B 1 141 ? -4.23 -5.258 -1.729 1 97.75 141 HIS B C 1
ATOM 2374 O O . HIS B 1 141 ? -4.48 -6.258 -2.408 1 97.75 141 HIS B O 1
ATOM 2380 N N . PHE B 1 142 ? -4.297 -4.074 -2.244 1 97.38 142 PHE B N 1
ATOM 2381 C CA . PHE B 1 142 ? -4.578 -3.926 -3.668 1 97.38 142 PHE B CA 1
ATOM 2382 C C . PHE B 1 142 ? -3.396 -4.402 -4.504 1 97.38 142 PHE B C 1
ATOM 2384 O O . PHE B 1 142 ? -3.576 -4.891 -5.621 1 97.38 142 PHE B O 1
ATOM 2391 N N . GLY B 1 143 ? -2.166 -4.254 -3.969 1 97.06 143 GLY B N 1
ATOM 2392 C CA . GLY B 1 143 ? -1.055 -4.945 -4.602 1 97.06 143 GLY B CA 1
ATOM 2393 C C . GLY B 1 143 ? -1.249 -6.449 -4.676 1 97.06 143 GLY B C 1
ATOM 2394 O O . GLY B 1 143 ? -0.951 -7.066 -5.699 1 97.06 143 GLY B O 1
ATOM 2395 N N . GLN B 1 144 ? -1.786 -7.012 -3.643 1 97.75 144 GLN B N 1
ATOM 2396 C CA . GLN B 1 144 ? -2.043 -8.445 -3.609 1 97.75 144 GLN B CA 1
ATOM 2397 C C . GLN B 1 144 ? -3.182 -8.82 -4.555 1 97.75 144 GLN B C 1
ATOM 2399 O O . GLN B 1 144 ? -3.121 -9.852 -5.227 1 97.75 144 GLN B O 1
ATOM 2404 N N . ILE B 1 145 ? -4.16 -7.98 -4.598 1 98.19 145 ILE B N 1
ATOM 2405 C CA . ILE B 1 145 ? -5.277 -8.211 -5.512 1 98.19 145 ILE B CA 1
ATOM 2406 C C . ILE B 1 145 ? -4.766 -8.266 -6.949 1 98.19 145 ILE B C 1
ATOM 2408 O O . ILE B 1 145 ? -5.125 -9.172 -7.703 1 98.19 145 ILE B O 1
ATOM 2412 N N . ILE B 1 146 ? -3.924 -7.355 -7.324 1 97 146 ILE B N 1
ATOM 2413 C CA . ILE B 1 146 ? -3.375 -7.324 -8.672 1 97 146 ILE B CA 1
ATOM 2414 C C . ILE B 1 146 ? -2.549 -8.586 -8.922 1 97 146 ILE B C 1
ATOM 2416 O O . ILE B 1 146 ? -2.633 -9.188 -10 1 97 146 ILE B O 1
ATOM 2420 N N . SER B 1 147 ? -1.782 -9.039 -7.953 1 97.31 147 SER B N 1
ATOM 2421 C CA . SER B 1 147 ? -0.996 -10.266 -8.102 1 97.31 147 SER B CA 1
ATOM 2422 C C . SER B 1 147 ? -1.893 -11.469 -8.352 1 97.31 147 SER B C 1
ATOM 2424 O O . SER B 1 147 ? -1.578 -12.32 -9.18 1 97.31 147 SER B O 1
ATOM 2426 N N . VAL B 1 148 ? -2.994 -11.547 -7.586 1 98.06 148 VAL B N 1
ATOM 2427 C CA . VAL B 1 148 ? -3.926 -12.656 -7.773 1 98.06 148 VAL B CA 1
ATOM 2428 C C . VAL B 1 148 ? -4.508 -12.609 -9.188 1 98.06 148 VAL B C 1
ATOM 2430 O O . VAL B 1 148 ? -4.578 -13.633 -9.867 1 98.06 148 VAL B O 1
ATOM 2433 N N . ARG B 1 149 ? -4.883 -11.43 -9.617 1 97.31 149 ARG B N 1
ATOM 2434 C CA . ARG B 1 149 ? -5.426 -11.273 -10.969 1 97.31 149 ARG B CA 1
ATOM 2435 C C . ARG B 1 149 ? -4.406 -11.695 -12.016 1 97.31 149 ARG B C 1
ATOM 2437 O O . ARG B 1 149 ? -4.75 -12.359 -13 1 97.31 149 ARG B O 1
ATOM 2444 N N . GLN B 1 150 ? -3.195 -11.289 -11.852 1 96.25 150 GLN B N 1
ATOM 2445 C CA . GLN B 1 150 ? -2.129 -11.672 -12.773 1 96.25 150 GLN B CA 1
ATOM 2446 C C . GLN B 1 150 ? -1.965 -13.188 -12.82 1 96.25 150 GLN B C 1
ATOM 2448 O O . GLN B 1 150 ? -1.9 -13.773 -13.906 1 96.25 150 GLN B O 1
ATOM 2453 N N . ALA B 1 151 ? -1.927 -13.797 -11.68 1 96.69 151 ALA B N 1
ATOM 2454 C CA . ALA B 1 151 ? -1.735 -15.242 -11.594 1 96.69 151 ALA B CA 1
ATOM 2455 C C . ALA B 1 151 ? -2.885 -15.992 -12.258 1 96.69 151 ALA B C 1
ATOM 2457 O O . ALA B 1 151 ? -2.695 -17.094 -12.789 1 96.69 151 ALA B O 1
ATOM 2458 N N . LEU B 1 152 ? -4.047 -15.391 -12.297 1 96.69 152 LEU B N 1
ATOM 2459 C CA . LEU B 1 152 ? -5.234 -16 -12.883 1 96.69 152 LEU B CA 1
ATOM 2460 C C . LEU B 1 152 ? -5.32 -15.711 -14.375 1 96.69 152 LEU B C 1
ATOM 2462 O O . LEU B 1 152 ? -6.207 -16.219 -15.062 1 96.69 152 LEU B O 1
ATOM 2466 N N . GLY B 1 153 ? -4.453 -14.828 -14.898 1 94.44 153 GLY B N 1
ATOM 2467 C CA . GLY B 1 153 ? -4.535 -14.383 -16.281 1 94.44 153 GLY B CA 1
ATOM 2468 C C . GLY B 1 153 ? -5.641 -13.375 -16.516 1 94.44 153 GLY B C 1
ATOM 2469 O O . GLY B 1 153 ? -6.102 -13.203 -17.656 1 94.44 153 GLY B O 1
ATOM 2470 N N . ALA B 1 154 ? -6.129 -12.75 -15.461 1 95.06 154 ALA B N 1
ATOM 2471 C CA . ALA B 1 154 ? -7.207 -11.773 -15.531 1 95.06 154 ALA B CA 1
ATOM 2472 C C . ALA B 1 154 ? -6.668 -10.344 -15.422 1 95.06 154 ALA B C 1
ATOM 2474 O O . ALA B 1 154 ? -7.312 -9.477 -14.836 1 95.06 154 ALA B O 1
ATOM 2475 N N . TRP B 1 155 ? -5.422 -10.102 -15.867 1 93.25 155 TRP B N 1
ATOM 2476 C CA . TRP B 1 155 ? -4.75 -8.812 -15.82 1 93.25 155 TRP B CA 1
ATOM 2477 C C . TRP B 1 155 ? -3.998 -8.539 -17.109 1 93.25 155 TRP B C 1
ATOM 2479 O O . TRP B 1 155 ? -3.342 -9.43 -17.656 1 93.25 155 TRP B O 1
ATOM 2489 N N . PRO B 1 156 ? -4.039 -7.359 -17.75 1 91.75 156 PRO B N 1
ATOM 2490 C CA . PRO B 1 156 ? -4.68 -6.164 -17.188 1 91.75 156 PRO B CA 1
ATOM 2491 C C . PRO B 1 156 ? -6.18 -6.117 -17.469 1 91.75 156 PRO B C 1
ATOM 2493 O O . PRO B 1 156 ? -6.688 -6.906 -18.266 1 91.75 156 PRO B O 1
ATOM 2496 N N . PRO B 1 157 ? -6.805 -5.223 -16.656 1 88.56 157 PRO B N 1
ATOM 2497 C CA . PRO B 1 157 ? -8.211 -5.008 -17.016 1 88.56 157 PRO B CA 1
ATOM 2498 C C . PRO B 1 157 ? -8.375 -4.395 -18.406 1 88.56 157 PRO B C 1
ATOM 2500 O O . PRO B 1 157 ? -7.387 -3.984 -19.031 1 88.56 157 PRO B O 1
ATOM 2503 N N . ALA B 1 158 ? -9.594 -4.398 -18.891 1 79.56 158 ALA B N 1
ATOM 2504 C CA . ALA B 1 158 ? -9.867 -3.938 -20.234 1 79.56 158 ALA B CA 1
ATOM 2505 C C . ALA B 1 158 ? -9.398 -2.496 -20.438 1 79.56 158 ALA B C 1
ATOM 2507 O O . ALA B 1 158 ? -8.945 -2.125 -21.516 1 79.56 158 ALA B O 1
ATOM 2508 N N . GLY B 1 159 ? -9.523 -1.688 -19.406 1 75.5 159 GLY B N 1
ATOM 2509 C CA . GLY B 1 159 ? -9.133 -0.29 -19.5 1 75.5 159 GLY B CA 1
ATOM 2510 C C . GLY B 1 159 ? -7.637 -0.079 -19.375 1 75.5 159 GLY B C 1
ATOM 2511 O O . GLY B 1 159 ? -7.152 1.05 -19.484 1 75.5 159 GLY B O 1
ATOM 2512 N N . GLY B 1 160 ? -6.926 -1.157 -19.297 1 72.12 160 GLY B N 1
ATOM 2513 C CA . GLY B 1 160 ? -5.48 -1.073 -19.172 1 72.12 160 GLY B CA 1
ATOM 2514 C C . GLY B 1 160 ? -4.996 -1.205 -17.75 1 72.12 160 GLY B C 1
ATOM 2515 O O . GLY B 1 160 ? -5.789 -1.122 -16.812 1 72.12 160 GLY B O 1
ATOM 2516 N N . GLY B 1 161 ? -3.852 -1.728 -17.531 1 62.72 161 GLY B N 1
ATOM 2517 C CA . GLY B 1 161 ? -3.303 -1.988 -16.203 1 62.72 161 GLY B CA 1
ATOM 2518 C C . GLY B 1 161 ? -2.117 -1.104 -15.867 1 62.72 161 GLY B C 1
ATOM 2519 O O . GLY B 1 161 ? -1.569 -1.184 -14.766 1 62.72 161 GLY B O 1
ATOM 2520 N N . ASP B 1 162 ? -1.547 -0.604 -16.953 1 58.34 162 ASP B N 1
ATOM 2521 C CA . ASP B 1 162 ? -0.221 -0.03 -16.75 1 58.34 162 ASP B CA 1
ATOM 2522 C C . ASP B 1 162 ? -0.313 1.324 -16.047 1 58.34 162 ASP B C 1
ATOM 2524 O O . ASP B 1 162 ? -1.115 2.176 -16.438 1 58.34 162 ASP B O 1
ATOM 2528 N N . THR B 1 163 ? -0.268 1.218 -14.719 1 56.03 163 THR B N 1
ATOM 2529 C CA . THR B 1 163 ? 0.072 2.523 -14.164 1 56.03 163 THR B CA 1
ATOM 2530 C C . THR B 1 163 ? 1.586 2.695 -14.07 1 56.03 163 THR B C 1
ATOM 2532 O O . THR B 1 163 ? 2.332 1.717 -14.148 1 56.03 163 THR B O 1
ATOM 2535 N N . TRP B 1 164 ? 2.186 3.836 -14.312 1 50.25 164 TRP B N 1
ATOM 2536 C CA . TRP B 1 164 ? 3.594 4.062 -14.008 1 50.25 164 TRP B CA 1
ATOM 2537 C C . TRP B 1 164 ? 3.973 3.404 -12.688 1 50.25 164 TRP B C 1
ATOM 2539 O O . TRP B 1 164 ? 3.119 3.197 -11.82 1 50.25 164 TRP B O 1
#

Nearest PDB structures (foldseek):
  2p1a-assembly1_A  TM=5.266E-01  e=2.286E-01  Bacillus cereus ATCC 10987
  2p1a-assembly1_B  TM=5.208E-01  e=2.286E-01  Bacillus cereus ATCC 10987
  5cog-assembly1_A  TM=5.551E-01  e=1.575E+00  Saccharomyces cerevisiae
  8vig-assembly1_A  TM=5.251E-01  e=2.292E+00  Geminocystis sp.
  2p1a-assembly1_A  TM=5.338E-01  e=2.780E-01  Bacillus cereus ATCC 10987

Secondary structure (DSSP, 8-state):
-HHHHHHHHHHHHHHHHHHTT-SSSSS-HHHHHSS--HHHHHPPPTT-S--HHHHHHHHHHHHHHHHHHHHHTS--PPPSSGGGGS----GGGHHHHHHHHHHHHHHHHHHHT-TTTTSEEETTEEHHHHHHHHHHHHHHHHHHHHHHHHHTT--S-TT-----/-HHHHHHHHHHHHHHHHHHTT-SSSSS-HHHHHSS--HHHHHPPPTT-S--HHHHHHHHHHHHHHHHHHHHHTS--PPPS-GGGGS----GGGHHHHHHHHHHHHHHHHHHHT-TTTTSEEETTEEHHHHHHHHHHHHHHHHHHHHHHHHHTT--S-TT-----